Protein AF-0000000068949710 (afdb_homodimer)

Structure (mmCIF, N/CA/C/O backbone):
data_AF-0000000068949710-model_v1
#
loop_
_entity.id
_entity.type
_entity.pdbx_description
1 polymer 'Antibiotic biosynthesis monooxygenase'
#
loop_
_atom_site.group_PDB
_atom_site.id
_atom_site.type_symbol
_atom_site.label_atom_id
_atom_site.label_alt_id
_atom_site.label_comp_id
_atom_site.label_asym_id
_atom_site.label_entity_id
_atom_site.label_seq_id
_atom_site.pdbx_PDB_ins_code
_atom_site.Cartn_x
_atom_site.Cartn_y
_atom_site.Cartn_z
_atom_site.occupancy
_atom_site.B_iso_or_equiv
_atom_site.auth_seq_id
_atom_site.auth_comp_id
_atom_site.auth_asym_id
_atom_site.auth_atom_id
_atom_site.pdbx_PDB_model_num
ATOM 1 N N . MET A 1 1 ? -6.703 -3.402 21.797 1 40.03 1 MET A N 1
ATOM 2 C CA . MET A 1 1 ? -6.418 -2.5 20.688 1 40.03 1 MET A CA 1
ATOM 3 C C . MET A 1 1 ? -6.266 -3.271 19.391 1 40.03 1 MET A C 1
ATOM 5 O O . MET A 1 1 ? -5.223 -3.883 19.141 1 40.03 1 MET A O 1
ATOM 9 N N . SER A 1 2 ? -7.242 -4.094 18.844 1 57.03 2 SER A N 1
ATOM 10 C CA . SER A 1 2 ? -7.473 -5.094 17.797 1 57.03 2 SER A CA 1
ATOM 11 C C . SER A 1 2 ? -6.988 -4.594 16.438 1 57.03 2 SER A C 1
ATOM 13 O O . SER A 1 2 ? -7.785 -4.141 15.617 1 57.03 2 SER A O 1
ATOM 15 N N . GLY A 1 3 ? -5.672 -3.998 16.406 1 77.56 3 GLY A N 1
ATOM 16 C CA . GLY A 1 3 ? -5.223 -3.277 15.227 1 77.56 3 GLY A CA 1
ATOM 17 C C . GLY A 1 3 ? -4.953 -4.184 14.039 1 77.56 3 GLY A C 1
ATOM 18 O O . GLY A 1 3 ? -4.879 -5.406 14.188 1 77.56 3 GLY A O 1
ATOM 19 N N . THR A 1 4 ? -5.242 -3.748 12.914 1 89.5 4 THR A N 1
ATOM 20 C CA . THR A 1 4 ? -4.984 -4.484 11.688 1 89.5 4 THR A CA 1
ATOM 21 C C . THR A 1 4 ? -3.486 -4.621 11.438 1 89.5 4 THR A C 1
ATOM 23 O O . THR A 1 4 ? -2.688 -3.883 12.023 1 89.5 4 THR A O 1
ATOM 26 N N . TYR A 1 5 ? -3.137 -5.688 10.883 1 91.75 5 TYR A N 1
ATOM 27 C CA . TYR A 1 5 ? -1.777 -5.938 10.414 1 91.75 5 TYR A CA 1
ATOM 28 C C . TYR A 1 5 ? -1.708 -5.902 8.891 1 91.75 5 TYR A C 1
ATOM 30 O O . TYR A 1 5 ? -2.459 -6.609 8.211 1 91.75 5 TYR A O 1
ATOM 38 N N . THR A 1 6 ? -0.833 -5.039 8.453 1 95.06 6 THR A N 1
ATOM 39 C CA . THR A 1 6 ? -0.793 -4.785 7.02 1 95.06 6 THR A CA 1
ATOM 40 C C . THR A 1 6 ? 0.564 -5.172 6.441 1 95.06 6 THR A C 1
ATOM 42 O O . THR A 1 6 ? 1.598 -4.977 7.086 1 95.06 6 THR A O 1
ATOM 45 N N . LEU A 1 7 ? 0.517 -5.77 5.324 1 95.56 7 LEU A N 1
ATOM 46 C CA . LEU A 1 7 ? 1.718 -6.027 4.539 1 95.56 7 LEU A CA 1
ATOM 47 C C . LEU A 1 7 ? 1.653 -5.312 3.195 1 95.56 7 LEU A C 1
ATOM 49 O O . LEU A 1 7 ? 0.612 -5.312 2.533 1 95.56 7 LEU A O 1
ATOM 53 N N . VAL A 1 8 ? 2.73 -4.648 2.889 1 96.06 8 VAL A N 1
ATOM 54 C CA . VAL A 1 8 ? 2.867 -4.062 1.56 1 96.06 8 VAL A CA 1
ATOM 55 C C . VAL A 1 8 ? 4.129 -4.605 0.885 1 96.06 8 VAL A C 1
ATOM 57 O O . VAL A 1 8 ? 5.18 -4.707 1.517 1 96.06 8 VAL A O 1
ATOM 60 N N . GLY A 1 9 ? 3.955 -5.051 -0.312 1 95.5 9 GLY A N 1
ATOM 61 C CA . GLY A 1 9 ? 5.074 -5.555 -1.09 1 95.5 9 GLY A CA 1
ATOM 62 C C . GLY A 1 9 ? 5.18 -4.922 -2.463 1 95.5 9 GLY A C 1
ATOM 63 O O . GLY A 1 9 ? 4.168 -4.551 -3.062 1 95.5 9 GLY A O 1
ATOM 64 N N . ILE A 1 10 ? 6.379 -4.797 -2.926 1 95.25 10 ILE A N 1
ATOM 65 C CA . ILE A 1 10 ? 6.66 -4.293 -4.266 1 95.25 10 ILE A CA 1
ATOM 66 C C . ILE A 1 10 ? 7.52 -5.301 -5.023 1 95.25 10 ILE A C 1
ATOM 68 O O . ILE A 1 10 ? 8.531 -5.777 -4.508 1 95.25 10 ILE A O 1
ATOM 72 N N . ALA A 1 11 ? 7.02 -5.641 -6.199 1 96.25 11 ALA A N 1
ATOM 73 C CA . ALA A 1 11 ? 7.734 -6.578 -7.062 1 96.25 11 ALA A CA 1
ATOM 74 C C . ALA A 1 11 ? 7.93 -6 -8.461 1 96.25 11 ALA A C 1
ATOM 76 O O . ALA A 1 11 ? 7.055 -5.297 -8.977 1 96.25 11 ALA A O 1
ATOM 77 N N . ARG A 1 12 ? 9.094 -6.293 -8.992 1 96.62 12 ARG A N 1
ATOM 78 C CA . ARG A 1 12 ? 9.359 -5.98 -10.391 1 96.62 12 ARG A CA 1
ATOM 79 C C . ARG A 1 12 ? 9.438 -7.25 -11.234 1 96.62 12 ARG A C 1
ATOM 81 O O . ARG A 1 12 ? 10.203 -8.164 -10.922 1 96.62 12 ARG A O 1
ATOM 88 N N . ALA A 1 13 ? 8.625 -7.281 -12.227 1 97.31 13 ALA A N 1
ATOM 89 C CA . ALA A 1 13 ? 8.617 -8.445 -13.109 1 97.31 13 ALA A CA 1
ATOM 90 C C . ALA A 1 13 ? 9.898 -8.516 -13.93 1 97.31 13 ALA A C 1
ATOM 92 O O . ALA A 1 13 ? 10.422 -7.484 -14.375 1 97.31 13 ALA A O 1
ATOM 93 N N . LYS A 1 14 ? 10.43 -9.703 -14.141 1 96.5 14 LYS A N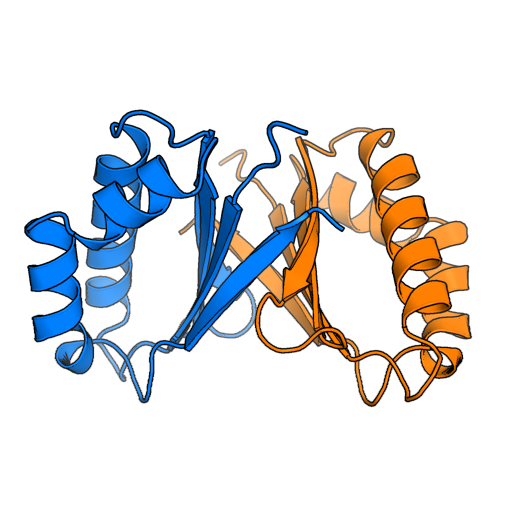 1
ATOM 94 C CA . LYS A 1 14 ? 11.461 -9.914 -15.148 1 96.5 14 LYS A CA 1
ATOM 95 C C . LYS A 1 14 ? 10.961 -9.539 -16.547 1 96.5 14 LYS A C 1
ATOM 97 O O . LYS A 1 14 ? 9.758 -9.609 -16.812 1 96.5 14 LYS A O 1
ATOM 102 N N . THR A 1 15 ? 12.023 -9.32 -17.359 1 91.94 15 THR A N 1
ATOM 103 C CA . THR A 1 15 ? 11.672 -8.969 -18.719 1 91.94 15 THR A CA 1
ATOM 104 C C . THR A 1 15 ? 10.875 -10.086 -19.391 1 91.94 15 THR A C 1
ATOM 106 O O . THR A 1 15 ? 11.227 -11.266 -19.266 1 91.94 15 THR A O 1
ATOM 109 N N . HIS A 1 16 ? 9.742 -9.852 -19.891 1 91.69 16 HIS A N 1
ATOM 110 C CA . HIS A 1 16 ? 8.859 -10.734 -20.656 1 91.69 16 HIS A CA 1
ATOM 111 C C . HIS A 1 16 ? 8.102 -11.68 -19.719 1 91.69 16 HIS A C 1
ATOM 113 O O . HIS A 1 16 ? 7.578 -12.703 -20.156 1 91.69 16 HIS A O 1
ATOM 119 N N . ARG A 1 17 ? 8.195 -11.438 -18.438 1 95.31 17 ARG A N 1
ATOM 120 C CA . ARG A 1 17 ? 7.477 -12.297 -17.5 1 95.31 17 ARG A CA 1
ATOM 121 C C . ARG A 1 17 ? 6.379 -11.523 -16.781 1 95.31 17 ARG A C 1
ATOM 123 O O . ARG A 1 17 ? 5.945 -11.922 -15.695 1 95.31 17 ARG A O 1
ATOM 130 N N . ARG A 1 18 ? 6.043 -10.453 -17.297 1 95.12 18 ARG A N 1
ATOM 131 C CA . ARG A 1 18 ? 5.035 -9.609 -16.656 1 95.12 18 ARG A CA 1
ATOM 132 C C . ARG A 1 18 ? 3.709 -10.352 -16.516 1 95.12 18 ARG A C 1
ATOM 134 O O . ARG A 1 18 ? 3.104 -10.352 -15.445 1 95.12 18 ARG A O 1
ATOM 141 N N . GLU A 1 19 ? 3.246 -10.969 -17.578 1 95.88 19 GLU A N 1
ATOM 142 C CA . GLU A 1 19 ? 1.963 -11.664 -17.562 1 95.88 19 GLU A CA 1
ATOM 143 C C . GLU A 1 19 ? 1.97 -12.812 -16.562 1 95.88 19 GLU A C 1
ATOM 145 O O . GLU A 1 19 ? 0.964 -13.07 -15.891 1 95.88 19 GLU A O 1
ATOM 150 N N . ALA A 1 20 ? 3.061 -13.469 -16.531 1 95.94 20 ALA A N 1
ATOM 151 C CA . ALA A 1 20 ? 3.191 -14.562 -15.57 1 95.94 20 ALA A CA 1
ATOM 152 C C . ALA A 1 20 ? 3.084 -14.039 -14.141 1 95.94 20 ALA A C 1
ATOM 154 O O . ALA A 1 20 ? 2.396 -14.641 -13.305 1 95.94 20 ALA A O 1
ATOM 155 N N . LEU A 1 21 ? 3.768 -12.938 -13.859 1 96.06 21 LEU A N 1
ATOM 156 C CA . LEU A 1 21 ? 3.711 -12.367 -12.516 1 96.06 21 LEU A CA 1
ATOM 157 C C . LEU A 1 21 ? 2.297 -11.898 -12.188 1 96.06 21 LEU A C 1
ATOM 159 O O . LEU A 1 21 ? 1.794 -12.164 -11.094 1 96.06 21 LEU A O 1
ATOM 163 N N . VAL A 1 22 ? 1.647 -11.297 -13.102 1 95.12 22 VAL A N 1
ATOM 164 C CA . VAL A 1 22 ? 0.277 -10.844 -12.898 1 95.12 22 VAL A CA 1
ATOM 165 C C . VAL A 1 22 ? -0.614 -12.023 -12.531 1 95.12 22 VAL A C 1
ATOM 167 O O . VAL A 1 22 ? -1.406 -11.945 -11.586 1 95.12 22 VAL A O 1
ATOM 170 N N . SER A 1 23 ? -0.481 -13.016 -13.297 1 96.12 23 SER A N 1
ATOM 171 C CA . SER A 1 23 ? -1.285 -14.211 -13.055 1 96.12 23 SER A CA 1
ATOM 172 C C . SER A 1 23 ? -1.048 -14.766 -11.656 1 96.12 23 SER A C 1
ATOM 174 O O . SER A 1 23 ? -1.997 -15.117 -10.953 1 96.12 23 SER A O 1
ATOM 176 N N . GLN A 1 24 ? 0.223 -14.82 -11.242 1 96.31 24 GLN A N 1
ATOM 177 C CA . GLN A 1 24 ? 0.561 -15.312 -9.914 1 96.31 24 GLN A CA 1
ATOM 178 C C . GLN A 1 24 ? -0.043 -14.422 -8.828 1 96.31 24 GLN A C 1
ATOM 180 O O . GLN A 1 24 ? -0.688 -14.914 -7.902 1 96.31 24 GLN A O 1
ATOM 185 N N . LEU A 1 25 ? 0.108 -13.156 -8.977 1 96.25 25 LEU A N 1
ATOM 186 C CA . LEU A 1 25 ? -0.339 -12.219 -7.953 1 96.25 25 LEU A CA 1
ATOM 187 C C . LEU A 1 25 ? -1.861 -12.195 -7.863 1 96.25 25 LEU A C 1
ATOM 189 O O . LEU A 1 25 ? -2.424 -12.094 -6.773 1 96.25 25 LEU A O 1
ATOM 193 N N . THR A 1 26 ? -2.492 -12.297 -8.992 1 95.75 26 THR A N 1
ATOM 194 C CA . THR A 1 26 ? -3.951 -12.312 -9 1 95.75 26 THR A CA 1
ATOM 195 C C . THR A 1 26 ? -4.48 -13.586 -8.344 1 95.75 26 THR A C 1
ATOM 197 O O . THR A 1 26 ? -5.508 -13.562 -7.664 1 95.75 26 THR A O 1
ATOM 200 N N . THR A 1 27 ? -3.807 -14.656 -8.594 1 96.44 27 THR A N 1
ATOM 201 C CA . THR A 1 27 ? -4.168 -15.906 -7.941 1 96.44 27 THR A CA 1
ATOM 202 C C . THR A 1 27 ? -3.986 -15.797 -6.43 1 96.44 27 THR A C 1
ATOM 204 O O . THR A 1 27 ? -4.852 -16.234 -5.664 1 96.44 27 THR A O 1
ATOM 207 N N . LEU A 1 28 ? -2.881 -15.242 -5.98 1 96.25 28 LEU A N 1
ATOM 208 C CA . LEU A 1 28 ? -2.645 -15.031 -4.559 1 96.25 28 LEU A CA 1
ATOM 209 C C . LEU A 1 28 ? -3.76 -14.195 -3.939 1 96.25 28 LEU A C 1
ATOM 211 O O . LEU A 1 28 ? -4.266 -14.523 -2.865 1 96.25 28 LEU A O 1
ATOM 215 N N . ARG A 1 29 ? -4.117 -13.141 -4.641 1 96.69 29 ARG A N 1
ATOM 216 C CA . ARG A 1 29 ? -5.18 -12.273 -4.145 1 96.69 29 ARG A CA 1
ATOM 217 C C . ARG A 1 29 ? -6.488 -13.047 -3.99 1 96.69 29 ARG A C 1
ATOM 219 O O . ARG A 1 29 ? -7.148 -12.953 -2.953 1 96.69 29 ARG A O 1
ATOM 226 N N . SER A 1 30 ? -6.836 -13.797 -5.035 1 97.06 30 SER A N 1
ATOM 227 C CA . SER A 1 30 ? -8.078 -14.555 -5.012 1 97.06 30 SER A CA 1
ATOM 228 C C . SER A 1 30 ? -8.102 -15.547 -3.855 1 97.06 30 SER A C 1
ATOM 230 O O . SER A 1 30 ? -9.102 -15.664 -3.146 1 97.06 30 SER A O 1
ATOM 232 N N . ARG A 1 31 ? -7.055 -16.219 -3.643 1 97.38 31 ARG A N 1
ATOM 233 C CA . ARG A 1 31 ? -6.965 -17.203 -2.562 1 97.38 31 ARG A CA 1
ATOM 234 C C . ARG A 1 31 ? -6.906 -16.516 -1.203 1 97.38 31 ARG A C 1
ATOM 236 O O . ARG A 1 31 ? -7.594 -16.922 -0.265 1 97.38 31 ARG A O 1
ATOM 243 N N . GLY A 1 32 ? -6.047 -15.484 -1.053 1 97.31 32 GLY A N 1
ATOM 244 C CA . GLY A 1 32 ? -5.906 -14.75 0.193 1 97.31 32 GLY A CA 1
ATOM 245 C C . GLY A 1 32 ? -7.219 -14.188 0.708 1 97.31 32 GLY A C 1
ATOM 246 O O . GLY A 1 32 ? -7.504 -14.266 1.904 1 97.31 32 GLY A O 1
ATOM 247 N N . LEU A 1 33 ? -8.023 -13.68 -0.192 1 97.06 33 LEU A N 1
ATOM 248 C CA . LEU A 1 33 ? -9.297 -13.062 0.172 1 97.06 33 LEU A CA 1
ATOM 249 C C . LEU A 1 33 ? -10.234 -14.078 0.804 1 97.06 33 LEU A C 1
ATOM 251 O O . LEU A 1 33 ? -11.18 -13.711 1.511 1 97.06 33 LEU A O 1
ATOM 255 N N . THR A 1 34 ? -10.008 -15.352 0.513 1 97.19 34 THR A N 1
ATOM 256 C CA . THR A 1 34 ? -10.891 -16.391 1.046 1 97.19 34 THR A CA 1
ATOM 257 C C . THR A 1 34 ? -10.43 -16.828 2.434 1 97.19 34 THR A C 1
ATOM 259 O O . THR A 1 34 ? -11.148 -17.531 3.133 1 97.19 34 THR A O 1
ATOM 262 N N . GLU A 1 35 ? -9.297 -16.391 2.887 1 97.69 35 GLU A N 1
ATOM 263 C CA . GLU A 1 35 ? -8.727 -16.844 4.152 1 97.69 35 GLU A CA 1
ATOM 264 C C . GLU A 1 35 ? -9.367 -16.109 5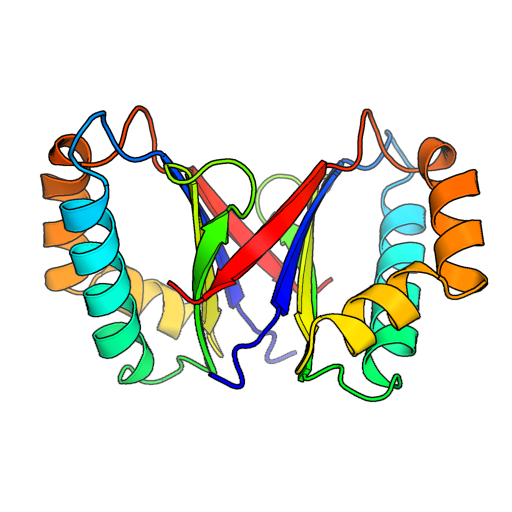.332 1 97.69 35 GLU A C 1
ATOM 266 O O . GLU A 1 35 ? -9.633 -14.914 5.262 1 97.69 35 GLU A O 1
ATOM 271 N N . PRO A 1 36 ? -9.555 -16.859 6.379 1 97.12 36 PRO A N 1
ATOM 272 C CA . PRO A 1 36 ? -10.062 -16.188 7.582 1 97.12 36 PRO A CA 1
ATOM 273 C C . PRO A 1 36 ? -9.164 -15.047 8.047 1 97.12 36 PRO A C 1
ATOM 275 O O . PRO A 1 36 ? -7.938 -15.188 8.078 1 97.12 36 PRO A O 1
ATOM 278 N N . GLY A 1 37 ? -9.773 -13.891 8.312 1 96.88 37 GLY A N 1
ATOM 279 C CA . GLY A 1 37 ? -9.062 -12.758 8.883 1 96.88 37 GLY A CA 1
ATOM 280 C C . GLY A 1 37 ? -8.555 -11.789 7.84 1 96.88 37 GLY A C 1
ATOM 281 O O . GLY A 1 37 ? -8.055 -10.711 8.18 1 96.88 37 GLY A O 1
ATOM 282 N N . CYS A 1 38 ? -8.625 -12.156 6.535 1 97.31 38 CYS A N 1
ATOM 283 C CA . CYS A 1 38 ? -8.234 -11.219 5.488 1 97.31 38 CYS A CA 1
ATOM 284 C C . CYS A 1 38 ? -9.281 -10.125 5.316 1 97.31 38 CYS A C 1
ATOM 286 O O . CYS A 1 38 ? -10.438 -10.406 4.984 1 97.31 38 CYS A O 1
ATOM 288 N N . LEU A 1 39 ? -8.906 -8.922 5.5 1 95.38 39 LEU A N 1
ATOM 289 C CA . LEU A 1 39 ? -9.828 -7.797 5.398 1 95.38 39 LEU A CA 1
ATOM 290 C C . LEU A 1 39 ? -9.727 -7.137 4.027 1 95.38 39 LEU A C 1
ATOM 292 O O . LEU A 1 39 ? -10.688 -6.543 3.543 1 95.38 39 LEU A O 1
ATOM 296 N N . ASP A 1 40 ? -8.562 -7.27 3.516 1 95.06 40 ASP A N 1
ATOM 297 C CA . ASP A 1 40 ? -8.312 -6.68 2.205 1 95.06 40 ASP A CA 1
ATOM 298 C C . ASP A 1 40 ? -7.109 -7.332 1.526 1 95.06 40 ASP A C 1
ATOM 300 O O . ASP A 1 40 ? -6.219 -7.852 2.201 1 95.06 40 ASP A O 1
ATOM 304 N N . TYR A 1 41 ? -7.152 -7.367 0.269 1 96.44 41 TYR A N 1
ATOM 305 C CA . TYR A 1 41 ? -6.074 -7.883 -0.567 1 96.44 41 TYR A CA 1
ATOM 306 C C . TYR A 1 41 ? -6.098 -7.234 -1.947 1 96.44 41 TYR A C 1
ATOM 308 O O . TYR A 1 41 ? -6.969 -7.539 -2.768 1 96.44 41 TYR A O 1
ATOM 316 N N . HIS A 1 42 ? -5.094 -6.434 -2.203 1 95.12 42 HIS A N 1
ATOM 317 C CA . HIS A 1 42 ? -5.051 -5.684 -3.451 1 95.12 42 HIS A CA 1
ATOM 318 C C . HIS A 1 42 ? -3.752 -5.945 -4.207 1 95.12 42 HIS A C 1
ATOM 320 O O . HIS A 1 42 ? -2.686 -6.047 -3.598 1 95.12 42 HIS A O 1
ATOM 326 N N . VAL A 1 43 ? -3.889 -6.09 -5.461 1 95.81 43 VAL A N 1
ATOM 327 C CA . VAL A 1 43 ? -2.752 -6.117 -6.375 1 95.81 43 VAL A CA 1
ATOM 328 C C . VAL A 1 43 ? -2.887 -4.996 -7.406 1 95.81 43 VAL A C 1
ATOM 330 O O . VAL A 1 43 ? -3.9 -4.906 -8.102 1 95.81 43 VAL A O 1
ATOM 333 N N . GLY A 1 44 ? -1.88 -4.188 -7.434 1 95.38 44 GLY A N 1
ATOM 334 C CA . GLY A 1 44 ? -1.886 -3.066 -8.359 1 95.38 44 GLY A CA 1
ATOM 335 C C . GLY A 1 44 ? -0.643 -3.002 -9.227 1 95.38 44 GLY A C 1
ATOM 336 O O . GLY A 1 44 ? 0.452 -3.348 -8.781 1 95.38 44 GLY A O 1
ATOM 337 N N . GLN A 1 45 ? -0.893 -2.586 -10.453 1 94.88 45 GLN A N 1
ATOM 338 C CA . GLN A 1 45 ? 0.212 -2.324 -11.367 1 94.88 45 GLN A CA 1
ATOM 339 C C . GLN A 1 45 ? 0.553 -0.837 -11.406 1 94.88 45 GLN A C 1
ATOM 341 O O . GLN A 1 45 ? -0.339 0.008 -11.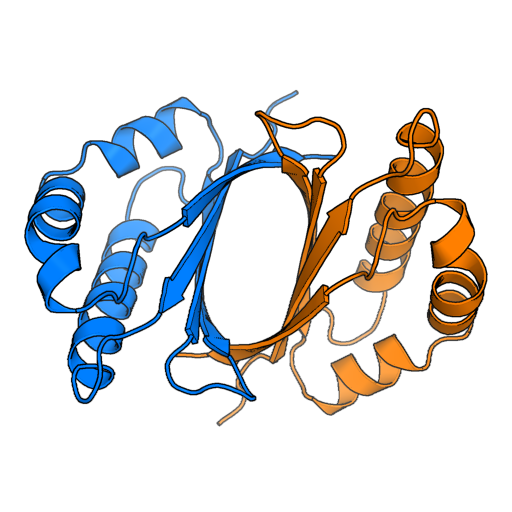508 1 94.88 45 GLN A O 1
ATOM 346 N N . ASP A 1 46 ? 1.862 -0.549 -11.305 1 94.88 46 ASP A N 1
ATOM 347 C CA . ASP A 1 46 ? 2.322 0.832 -11.414 1 94.88 46 ASP A CA 1
ATOM 348 C C . ASP A 1 46 ? 1.91 1.447 -12.75 1 94.88 46 ASP A C 1
ATOM 350 O O . ASP A 1 46 ? 2.1 0.837 -13.805 1 94.88 46 ASP A O 1
ATOM 354 N N . ALA A 1 47 ? 1.354 2.619 -12.688 1 91.88 47 ALA A N 1
ATOM 355 C CA . ALA A 1 47 ? 0.806 3.256 -13.883 1 91.88 47 ALA A CA 1
ATOM 356 C C . ALA A 1 47 ? 1.919 3.717 -14.82 1 91.88 47 ALA A C 1
ATOM 358 O O . ALA A 1 47 ? 1.707 3.854 -16.031 1 91.88 47 ALA A O 1
ATOM 359 N N . GLU A 1 48 ? 3.107 3.922 -14.297 1 92.88 48 GLU A N 1
ATOM 360 C CA . GLU A 1 48 ? 4.191 4.488 -15.094 1 92.88 48 GLU A CA 1
ATOM 361 C C . GLU A 1 48 ? 5.211 3.418 -15.477 1 92.88 48 GLU A C 1
ATOM 363 O O . GLU A 1 48 ? 6.047 3.637 -16.359 1 92.88 48 GLU A O 1
ATOM 368 N N . ASP A 1 49 ? 5.211 2.312 -14.727 1 94.44 49 ASP A N 1
ATOM 369 C CA . ASP A 1 49 ? 6.117 1.199 -14.992 1 94.44 49 ASP A CA 1
ATOM 370 C C . ASP A 1 49 ? 5.371 -0.133 -14.977 1 94.44 49 ASP A C 1
ATOM 372 O O . ASP A 1 49 ? 5.129 -0.702 -13.914 1 94.44 49 ASP A O 1
ATOM 376 N N . ALA A 1 50 ? 5.105 -0.651 -16.094 1 94.06 50 ALA A N 1
ATOM 377 C CA . ALA A 1 50 ? 4.234 -1.812 -16.266 1 94.06 50 ALA A CA 1
ATOM 378 C C . ALA A 1 50 ? 4.852 -3.057 -15.641 1 94.06 50 ALA A C 1
ATOM 380 O O . ALA A 1 50 ? 4.176 -4.078 -15.477 1 94.06 50 ALA A O 1
ATOM 381 N N . ARG A 1 51 ? 6.102 -2.969 -15.258 1 95.94 51 ARG A N 1
ATOM 382 C CA . ARG A 1 51 ? 6.754 -4.141 -14.68 1 95.94 51 ARG A CA 1
ATOM 383 C C . ARG A 1 51 ? 6.711 -4.094 -13.156 1 95.94 51 ARG A C 1
ATOM 385 O O . ARG A 1 51 ? 7.141 -5.035 -12.492 1 95.94 51 ARG A O 1
ATOM 392 N N . VAL A 1 52 ? 6.203 -3.02 -12.594 1 96 52 VAL A N 1
ATOM 393 C CA . VAL A 1 52 ? 6.199 -2.867 -11.141 1 96 52 VAL A CA 1
ATOM 394 C C . VAL A 1 52 ? 4.789 -3.105 -10.602 1 96 52 VAL A C 1
ATOM 396 O O . VAL A 1 52 ? 3.822 -2.527 -11.102 1 96 52 VAL A O 1
ATOM 399 N N . PHE A 1 53 ? 4.723 -3.967 -9.602 1 96.75 53 PHE A N 1
ATOM 400 C CA . PHE A 1 53 ? 3.469 -4.316 -8.945 1 96.75 53 PHE A CA 1
ATOM 401 C C . PHE A 1 53 ? 3.566 -4.094 -7.438 1 96.75 53 PHE A C 1
ATOM 403 O O . PHE A 1 53 ? 4.629 -4.293 -6.844 1 96.75 53 PHE A O 1
ATOM 410 N N . VAL A 1 54 ? 2.467 -3.707 -6.895 1 96.44 54 VAL A N 1
ATOM 411 C CA . VAL A 1 54 ? 2.354 -3.535 -5.449 1 96.44 54 VAL A CA 1
ATOM 412 C C . VAL A 1 54 ? 1.247 -4.438 -4.906 1 96.44 54 VAL A C 1
ATOM 414 O O . VAL A 1 54 ? 0.149 -4.488 -5.465 1 96.44 54 VAL A O 1
ATOM 417 N N . ILE A 1 55 ? 1.567 -5.129 -3.887 1 96.75 55 ILE A N 1
ATOM 418 C CA . ILE A 1 55 ? 0.586 -5.91 -3.141 1 96.75 55 ILE A CA 1
ATOM 419 C C . ILE A 1 55 ? 0.326 -5.254 -1.786 1 96.75 55 ILE A C 1
ATOM 421 O O . ILE A 1 55 ? 1.262 -4.836 -1.103 1 96.75 55 ILE A O 1
ATOM 425 N N . TYR A 1 56 ? -0.874 -5.141 -1.485 1 96.44 56 TYR A 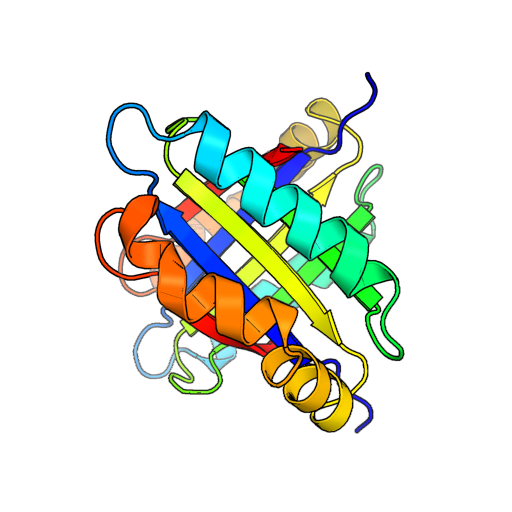N 1
ATOM 426 C CA . TYR A 1 56 ? -1.328 -4.582 -0.216 1 96.44 56 TYR A CA 1
ATOM 427 C C . TYR A 1 56 ? -2.377 -5.48 0.429 1 96.44 56 TYR A C 1
ATOM 429 O O . TYR A 1 56 ? -3.42 -5.758 -0.169 1 96.44 56 TYR A O 1
ATOM 437 N N . MET A 1 57 ? -2.121 -5.879 1.662 1 97 57 MET A N 1
ATOM 438 C CA . MET A 1 57 ? -3.051 -6.793 2.32 1 97 57 MET A CA 1
ATOM 439 C C . MET A 1 57 ? -3.229 -6.422 3.789 1 97 57 MET A C 1
ATOM 441 O O . MET A 1 57 ? -2.262 -6.062 4.465 1 97 57 MET A O 1
ATOM 445 N N . VAL A 1 58 ? -4.41 -6.555 4.219 1 95.88 58 VAL A N 1
ATOM 446 C CA . VAL A 1 58 ? -4.781 -6.199 5.582 1 95.88 58 VAL A CA 1
ATOM 447 C C . VAL A 1 58 ? -5.422 -7.402 6.273 1 95.88 58 VAL A C 1
ATOM 449 O O . VAL A 1 58 ? -6.344 -8.016 5.73 1 95.88 58 VAL A O 1
ATOM 452 N N . TRP A 1 59 ? -4.922 -7.652 7.43 1 95.5 59 TRP A N 1
ATOM 453 C CA . TRP A 1 59 ? -5.379 -8.781 8.234 1 95.5 59 TRP A CA 1
ATOM 454 C C . TRP A 1 59 ? -5.902 -8.305 9.586 1 95.5 59 TRP A C 1
ATOM 456 O O . TRP A 1 59 ? -5.406 -7.316 10.141 1 95.5 59 TRP A O 1
ATOM 466 N N . ASP A 1 60 ? -6.809 -9 10.141 1 94.25 60 ASP A N 1
ATOM 467 C CA . ASP A 1 60 ? -7.465 -8.539 11.359 1 94.25 60 ASP A CA 1
ATOM 468 C C . ASP A 1 60 ? -6.66 -8.938 12.594 1 94.25 60 ASP A C 1
ATOM 470 O O . ASP A 1 60 ? -7.035 -8.594 13.719 1 94.25 60 ASP A O 1
ATOM 474 N N . SER A 1 61 ? -5.574 -9.719 12.344 1 91.5 61 SER A N 1
ATOM 475 C CA . SER A 1 61 ? -4.703 -10.109 13.453 1 91.5 61 SER A CA 1
ATOM 476 C C . SER A 1 61 ? -3.334 -10.547 12.953 1 91.5 61 SER A C 1
ATOM 478 O O . SER A 1 61 ? -3.178 -10.891 11.773 1 91.5 61 SER A O 1
ATOM 480 N N . LYS A 1 62 ? -2.389 -10.492 13.852 1 88.62 62 LYS A N 1
ATOM 481 C CA . LYS A 1 62 ? -1.057 -10.984 13.516 1 88.62 62 LYS A CA 1
ATOM 482 C C . LYS A 1 62 ? -1.089 -12.484 13.211 1 88.62 62 LYS A C 1
ATOM 484 O O . LYS A 1 62 ? -0.402 -12.945 12.297 1 88.62 62 LYS A O 1
ATOM 489 N N . ARG A 1 63 ? -1.925 -13.188 13.977 1 93.19 63 ARG A N 1
ATOM 490 C CA . ARG A 1 63 ? -2.049 -14.633 13.781 1 93.19 63 ARG A CA 1
ATOM 491 C C . ARG A 1 63 ? -2.588 -14.953 12.391 1 93.19 63 ARG A C 1
ATOM 493 O O . ARG A 1 63 ? -2.127 -15.898 11.742 1 93.19 63 ARG A O 1
ATOM 500 N N . ALA A 1 64 ? -3.531 -14.188 11.922 1 94.88 64 ALA A N 1
ATOM 501 C CA . ALA A 1 64 ? -4.102 -14.406 10.594 1 94.88 64 ALA A CA 1
ATOM 502 C C . ALA A 1 64 ? -3.053 -14.18 9.508 1 94.88 64 ALA A C 1
ATOM 504 O O . ALA A 1 64 ? -2.969 -14.953 8.555 1 94.88 64 ALA A O 1
ATOM 505 N N . LEU A 1 65 ? -2.283 -13.141 9.672 1 92.75 65 LEU A N 1
ATOM 506 C CA . LEU A 1 65 ? -1.22 -12.859 8.711 1 92.75 65 LEU A CA 1
ATOM 507 C C . LEU A 1 65 ? -0.189 -13.984 8.695 1 92.75 65 LEU A C 1
ATOM 509 O O . LEU A 1 65 ? 0.198 -14.469 7.633 1 92.75 65 LEU A O 1
ATOM 513 N N . GLU A 1 66 ? 0.22 -14.406 9.844 1 92.12 66 GLU A N 1
ATOM 514 C CA . GLU A 1 66 ? 1.19 -15.492 9.938 1 92.12 66 GLU A CA 1
ATOM 515 C C . GLU A 1 66 ? 0.646 -16.766 9.312 1 92.12 66 GLU A C 1
ATOM 517 O O . GLU A 1 66 ? 1.378 -17.5 8.633 1 92.12 66 GLU A O 1
ATOM 522 N N . SER A 1 67 ? -0.613 -17.094 9.594 1 95.38 67 SER A N 1
ATOM 523 C CA . SER A 1 67 ? -1.256 -18.25 8.969 1 95.38 67 SER A CA 1
ATOM 524 C C . SER A 1 67 ? -1.204 -18.141 7.445 1 95.38 67 SER A C 1
ATOM 526 O O . SER A 1 67 ? -0.918 -19.141 6.766 1 95.38 67 SER A O 1
ATOM 528 N N . HIS A 1 68 ? -1.492 -16.969 6.953 1 95.69 68 HIS A N 1
ATOM 529 C CA . HIS A 1 68 ? -1.433 -16.734 5.516 1 95.69 68 HIS A CA 1
ATOM 530 C C . HIS A 1 68 ? -0.039 -17.031 4.969 1 95.69 68 HIS A C 1
ATOM 532 O O . HIS A 1 68 ? 0.105 -17.734 3.971 1 95.69 68 HIS A O 1
ATOM 538 N N . LEU A 1 69 ? 0.951 -16.516 5.609 1 92.88 69 LEU A N 1
ATOM 539 C CA . LEU A 1 69 ? 2.322 -16.625 5.129 1 92.88 69 LEU A CA 1
ATOM 540 C C . LEU A 1 69 ? 2.785 -18.078 5.137 1 92.88 69 LEU A C 1
ATOM 542 O O . LEU A 1 69 ? 3.719 -18.453 4.418 1 92.88 69 LEU A O 1
ATOM 546 N N . ASN A 1 70 ? 2.113 -18.906 5.895 1 94.75 70 ASN A N 1
ATOM 547 C CA . ASN A 1 70 ? 2.529 -20.297 6.039 1 94.75 70 ASN A CA 1
ATOM 548 C C . ASN A 1 70 ? 1.683 -21.234 5.176 1 94.75 70 ASN A C 1
ATOM 550 O O . ASN A 1 70 ? 1.856 -22.453 5.211 1 94.75 70 ASN A O 1
ATOM 554 N N . ARG A 1 71 ? 0.813 -20.703 4.426 1 96 71 ARG A N 1
ATOM 555 C CA . ARG A 1 71 ? 0.034 -21.531 3.518 1 96 71 ARG A CA 1
ATOM 556 C C . ARG A 1 71 ? 0.931 -22.203 2.475 1 96 71 ARG A C 1
ATOM 558 O O . ARG A 1 71 ? 1.88 -21.578 1.987 1 96 71 ARG A O 1
ATOM 565 N N . PRO A 1 72 ? 0.541 -23.422 2.027 1 96.44 72 PRO A N 1
ATOM 566 C CA . PRO A 1 72 ? 1.355 -24.125 1.035 1 96.44 72 PRO A CA 1
ATOM 567 C C . PRO A 1 72 ? 1.519 -23.344 -0.263 1 96.44 72 PRO A C 1
ATOM 569 O O . PRO A 1 72 ? 2.605 -23.328 -0.847 1 96.44 72 PRO A O 1
ATOM 572 N N . TYR A 1 73 ? 0.472 -22.719 -0.649 1 96 73 TYR A N 1
ATOM 573 C CA . TYR A 1 73 ? 0.569 -22 -1.92 1 96 73 TYR A CA 1
ATOM 574 C C . TYR A 1 73 ? 1.462 -20.781 -1.792 1 96 73 TYR A C 1
ATOM 576 O O . TYR A 1 73 ? 2.072 -20.344 -2.771 1 96 73 TYR A O 1
ATOM 584 N N . MET A 1 74 ? 1.516 -20.188 -0.584 1 95.69 74 MET A N 1
ATOM 585 C CA . MET A 1 74 ? 2.453 -19.094 -0.348 1 95.69 74 MET A CA 1
ATOM 586 C C . MET A 1 74 ? 3.895 -19.578 -0.418 1 95.69 74 MET A C 1
ATOM 588 O O . MET A 1 74 ? 4.746 -18.938 -1.032 1 95.69 74 MET A O 1
ATOM 592 N N . ARG A 1 75 ? 4.117 -20.703 0.152 1 94.62 75 ARG A N 1
ATOM 593 C CA . ARG A 1 75 ? 5.441 -21.312 0.086 1 94.62 75 ARG A CA 1
ATOM 594 C C . ARG A 1 75 ? 5.836 -21.609 -1.356 1 94.62 75 ARG A C 1
ATOM 596 O O . ARG A 1 75 ? 6.977 -21.359 -1.759 1 94.62 75 ARG A O 1
ATOM 603 N N . ASP A 1 76 ? 4.945 -22.156 -2.084 1 95.31 76 ASP A N 1
ATOM 604 C CA . ASP A 1 76 ? 5.191 -22.438 -3.494 1 95.31 76 ASP A CA 1
ATOM 605 C C . ASP A 1 76 ? 5.543 -21.172 -4.262 1 95.31 76 ASP A C 1
ATOM 607 O O . ASP A 1 76 ? 6.461 -21.172 -5.086 1 95.31 76 ASP A O 1
ATOM 611 N N . PHE A 1 77 ? 4.852 -20.094 -4 1 94.94 77 PHE A N 1
ATOM 612 C CA . PHE A 1 77 ? 5.113 -18.812 -4.656 1 94.94 77 PHE A CA 1
ATOM 613 C C . PHE A 1 77 ? 6.516 -18.328 -4.328 1 94.94 77 PHE A C 1
ATOM 615 O O . PHE A 1 77 ? 7.277 -17.953 -5.227 1 94.94 77 PHE A O 1
ATOM 622 N N . HIS A 1 78 ? 6.844 -18.391 -3.061 1 93.5 78 HIS A N 1
ATOM 623 C CA . HIS A 1 78 ? 8.148 -17.891 -2.641 1 93.5 78 HIS A CA 1
ATOM 624 C C . HIS A 1 78 ? 9.273 -18.734 -3.229 1 93.5 78 HIS A C 1
ATOM 626 O O . HIS A 1 78 ? 10.336 -18.219 -3.568 1 93.5 78 HIS A O 1
ATOM 632 N N . ALA A 1 79 ? 8.992 -20 -3.424 1 93.88 79 ALA A N 1
ATOM 633 C CA . ALA A 1 79 ? 9.992 -20.906 -3.98 1 93.88 79 ALA A CA 1
ATOM 634 C C . ALA A 1 79 ? 10.219 -20.641 -5.465 1 93.88 79 ALA A C 1
ATOM 636 O O . ALA A 1 79 ? 11.312 -20.844 -5.984 1 93.88 79 ALA A O 1
ATOM 637 N N . SER A 1 80 ? 9.18 -20.031 -6.094 1 94.06 80 SER A N 1
ATOM 638 C CA . SER A 1 80 ? 9.266 -19.922 -7.543 1 94.06 80 SER A CA 1
ATOM 639 C C . SER A 1 80 ? 9.367 -18.453 -7.973 1 94.06 80 SER A C 1
ATOM 641 O O . SER A 1 80 ? 9.594 -18.172 -9.148 1 94.06 80 SER A O 1
ATOM 643 N N . ARG A 1 81 ? 9.227 -17.531 -7.074 1 93.06 81 ARG A N 1
ATOM 644 C CA . ARG A 1 81 ? 9.055 -16.125 -7.43 1 93.06 81 ARG A CA 1
ATOM 645 C C . ARG A 1 81 ? 10.273 -15.602 -8.188 1 93.06 81 ARG A C 1
ATOM 647 O O . ARG A 1 81 ? 10.156 -14.664 -8.984 1 93.06 81 ARG A O 1
ATOM 654 N N . ALA A 1 82 ? 11.445 -16.203 -8.016 1 92.88 82 ALA A N 1
ATOM 655 C CA . ALA A 1 82 ? 12.656 -15.773 -8.711 1 92.88 82 ALA A CA 1
ATOM 656 C C . ALA A 1 82 ? 12.539 -16 -10.219 1 92.88 82 ALA A C 1
ATOM 658 O O . ALA A 1 82 ? 13.305 -15.445 -11 1 92.88 82 ALA A O 1
ATOM 659 N N . ASP A 1 83 ? 11.586 -16.797 -10.602 1 94.38 83 ASP A N 1
ATOM 660 C CA . ASP A 1 83 ? 11.352 -17.062 -12.023 1 94.38 83 ASP A CA 1
ATOM 661 C C . ASP A 1 83 ? 10.703 -15.852 -12.695 1 94.38 83 ASP A C 1
ATOM 663 O O . ASP A 1 83 ? 10.82 -15.68 -13.914 1 94.38 83 ASP A O 1
ATOM 667 N N . PHE A 1 84 ? 9.992 -15.039 -11.883 1 95.06 84 PHE A N 1
ATOM 668 C CA . PHE A 1 84 ? 9.188 -14 -12.523 1 95.06 84 PHE A CA 1
ATOM 669 C C . PHE A 1 84 ? 9.539 -12.625 -11.961 1 95.06 84 PHE A C 1
ATOM 671 O O . PHE A 1 84 ? 9.211 -11.602 -12.57 1 95.06 84 PHE A O 1
ATOM 678 N N . VAL A 1 85 ? 10.141 -12.57 -10.812 1 96.19 85 VAL A N 1
ATOM 679 C CA . VAL A 1 85 ? 10.438 -11.312 -10.141 1 96.19 85 VAL A CA 1
ATOM 680 C C . VAL A 1 85 ? 11.898 -10.938 -10.352 1 96.19 85 VAL A C 1
ATOM 682 O O . VAL A 1 85 ? 12.789 -11.781 -10.211 1 96.19 85 VAL A O 1
ATOM 685 N N . GLU A 1 86 ? 12.117 -9.75 -10.82 1 95.69 86 GLU A N 1
ATOM 686 C CA . GLU A 1 86 ? 13.461 -9.188 -10.938 1 95.69 86 GLU A CA 1
ATOM 687 C C . GLU A 1 86 ? 13.961 -8.68 -9.594 1 95.69 86 GLU A C 1
ATOM 689 O O . GLU A 1 86 ? 13.312 -7.836 -8.961 1 95.69 86 GLU A O 1
ATOM 694 N N . GLY A 1 87 ? 15.109 -9.141 -9.125 1 90.19 87 GLY A N 1
ATOM 695 C CA . GLY A 1 87 ? 15.602 -8.766 -7.812 1 90.19 87 GLY A CA 1
ATOM 696 C C . GLY A 1 87 ? 14.797 -9.359 -6.68 1 90.19 87 GLY A C 1
ATOM 697 O O . GLY A 1 87 ? 14.273 -10.477 -6.801 1 90.19 87 GLY A O 1
ATOM 698 N N . ASP A 1 88 ? 14.766 -8.602 -5.582 1 82.19 88 ASP A N 1
ATOM 699 C CA . ASP A 1 88 ? 14.047 -9.148 -4.438 1 82.19 88 ASP A CA 1
ATOM 700 C C . ASP A 1 88 ? 12.641 -8.57 -4.344 1 82.19 88 ASP A C 1
ATOM 702 O O . ASP A 1 88 ? 12.375 -7.484 -4.871 1 82.19 88 ASP A O 1
ATOM 706 N N . PHE A 1 89 ? 11.68 -9.398 -3.961 1 84.06 89 PHE A N 1
ATOM 707 C CA . PHE A 1 89 ? 10.352 -8.945 -3.568 1 84.06 89 PHE A CA 1
ATOM 708 C C . PHE A 1 89 ? 10.367 -8.375 -2.152 1 84.06 89 PHE A C 1
ATOM 710 O O . PHE A 1 89 ? 10.484 -9.125 -1.182 1 84.06 89 PHE A O 1
ATOM 717 N N . SER A 1 90 ? 10.281 -7.133 -2.045 1 88.12 90 SER A N 1
ATOM 718 C CA . SER A 1 90 ? 10.391 -6.477 -0.745 1 88.12 90 SER A CA 1
ATOM 719 C C . SER A 1 90 ? 9.023 -6.352 -0.077 1 88.12 90 SER A C 1
ATOM 721 O O . SER A 1 90 ? 8.023 -6.074 -0.742 1 88.12 90 SER A O 1
ATOM 723 N N . PHE A 1 91 ? 9.031 -6.727 1.118 1 91.62 91 PHE A N 1
ATOM 724 C CA . PHE A 1 91 ? 7.805 -6.594 1.893 1 91.62 91 PHE A CA 1
ATOM 725 C C . PHE A 1 91 ? 8.039 -5.746 3.139 1 91.62 91 PHE A C 1
ATOM 727 O O . PHE A 1 91 ? 9.102 -5.82 3.752 1 91.62 91 PHE A O 1
ATOM 734 N N . ARG A 1 92 ? 7.062 -5.035 3.494 1 91.94 92 ARG A N 1
ATOM 735 C CA . ARG A 1 92 ? 7.031 -4.316 4.762 1 91.94 92 ARG A CA 1
ATOM 736 C C . ARG A 1 92 ? 5.797 -4.695 5.578 1 91.94 92 ARG A C 1
ATOM 738 O O . ARG A 1 92 ? 4.684 -4.711 5.051 1 91.94 92 ARG A O 1
ATOM 745 N N . TRP A 1 93 ? 6.078 -4.984 6.797 1 90.69 93 TRP A N 1
ATOM 746 C CA . TRP A 1 93 ? 4.984 -5.105 7.758 1 90.69 93 TRP A CA 1
ATOM 747 C C . TRP A 1 93 ? 4.637 -3.746 8.359 1 90.69 93 TRP A C 1
ATOM 749 O O . TRP A 1 93 ? 5.523 -3.01 8.797 1 90.69 93 TRP A O 1
ATOM 759 N N . LEU A 1 94 ? 3.365 -3.486 8.297 1 93 94 LEU A N 1
ATOM 760 C CA . LEU A 1 94 ? 2.959 -2.158 8.742 1 93 94 LEU A CA 1
ATOM 761 C C . LEU A 1 94 ? 2.027 -2.25 9.945 1 93 94 LEU A C 1
ATOM 763 O O . LEU A 1 94 ? 1.068 -3.025 9.938 1 93 94 LEU A O 1
ATOM 767 N N . ASN A 1 95 ? 2.301 -1.434 10.906 1 86.62 95 ASN A N 1
ATOM 768 C CA . ASN A 1 95 ? 1.385 -1.171 12.008 1 86.62 95 ASN A CA 1
ATOM 769 C C . ASN A 1 95 ? 0.506 0.046 11.734 1 86.62 95 ASN A C 1
ATOM 771 O O . ASN A 1 95 ? 0.951 1.006 11.102 1 86.62 95 ASN A O 1
ATOM 775 N N . ALA A 1 96 ? -0.73 -0.072 12.195 1 81.5 96 ALA A N 1
ATOM 776 C CA . ALA A 1 96 ? -1.542 1.137 12.078 1 81.5 96 ALA A CA 1
ATOM 777 C C . ALA A 1 96 ? -0.876 2.314 12.781 1 81.5 96 ALA A C 1
ATOM 779 O O . ALA A 1 96 ? -0.331 2.164 13.875 1 81.5 96 ALA A O 1
ATOM 780 N N . ALA A 1 97 ? -0.85 3.455 12.039 1 74.62 97 ALA A N 1
ATOM 781 C CA . ALA A 1 97 ? -0.221 4.621 12.648 1 74.62 97 ALA A CA 1
ATOM 782 C C . ALA A 1 97 ? -1.177 5.316 13.617 1 74.62 97 ALA A C 1
ATOM 784 O O . ALA A 1 97 ? -2.396 5.215 13.469 1 74.62 97 ALA A O 1
ATOM 785 N N . MET B 1 1 ? -15.508 0.302 -17.328 1 39.91 1 MET B N 1
ATOM 786 C CA . MET B 1 1 ? -14.43 -0.364 -16.594 1 39.91 1 MET B CA 1
ATOM 787 C C . MET B 1 1 ? -14.102 0.395 -15.312 1 39.91 1 MET B C 1
ATOM 789 O O . MET B 1 1 ? -13.383 1.399 -15.352 1 39.91 1 MET B O 1
ATOM 793 N N . SER B 1 2 ? -15.008 0.689 -14.312 1 57.06 2 SER B N 1
ATOM 794 C CA . SER B 1 2 ? -15.242 1.423 -13.078 1 57.06 2 SER B CA 1
ATOM 795 C C . SER B 1 2 ? -14.125 1.171 -12.07 1 57.06 2 SER B C 1
ATOM 797 O O . SER B 1 2 ? -14.352 0.586 -11.008 1 57.06 2 SER B O 1
ATOM 799 N N . GLY B 1 3 ? -12.773 1.062 -12.617 1 76.75 3 GLY B N 1
ATOM 800 C CA . GLY B 1 3 ? -11.711 0.563 -11.758 1 76.75 3 GLY B CA 1
ATOM 801 C C . GLY B 1 3 ? -11.242 1.582 -10.734 1 76.75 3 GLY B C 1
ATOM 802 O O . GLY B 1 3 ? -11.555 2.77 -10.844 1 76.75 3 GLY B O 1
ATOM 803 N N . THR B 1 4 ? -10.906 1.157 -9.617 1 89.19 4 THR B N 1
ATOM 804 C CA . THR B 1 4 ? -10.375 2.008 -8.555 1 89.19 4 THR B CA 1
ATOM 805 C C . THR B 1 4 ? -9.008 2.562 -8.938 1 89.19 4 THR B C 1
ATOM 807 O O . THR B 1 4 ? -8.352 2.043 -9.844 1 89.19 4 THR B O 1
ATOM 810 N N . TYR B 1 5 ? -8.766 3.719 -8.508 1 91.31 5 TYR B N 1
ATOM 811 C CA . TYR B 1 5 ? -7.465 4.359 -8.625 1 91.31 5 TYR B CA 1
ATOM 812 C C . TYR B 1 5 ? -6.762 4.41 -7.27 1 91.31 5 TYR B C 1
ATOM 814 O O . TYR B 1 5 ? -7.312 4.93 -6.297 1 91.31 5 TYR B O 1
ATOM 822 N N . THR B 1 6 ? -5.602 3.816 -7.285 1 94.88 6 THR B N 1
ATOM 823 C CA . THR B 1 6 ? -4.906 3.65 -6.016 1 94.88 6 THR B CA 1
ATOM 824 C C . THR B 1 6 ? -3.586 4.418 -6.016 1 94.88 6 THR B C 1
ATOM 826 O O . THR B 1 6 ? -2.893 4.465 -7.035 1 94.88 6 THR B O 1
ATOM 829 N N . LEU B 1 7 ? -3.328 5.043 -4.938 1 95.5 7 LEU B N 1
ATOM 830 C CA . LEU B 1 7 ? -2.027 5.656 -4.699 1 95.5 7 LEU B CA 1
ATOM 831 C C . LEU B 1 7 ? -1.34 5.023 -3.494 1 95.5 7 LEU B C 1
ATOM 833 O O . LEU B 1 7 ? -1.979 4.781 -2.467 1 95.5 7 LEU B O 1
ATOM 837 N N . VAL B 1 8 ? -0.097 4.703 -3.707 1 96 8 VAL B N 1
ATOM 838 C CA . VAL B 1 8 ? 0.728 4.258 -2.59 1 96 8 VAL B CA 1
ATOM 839 C C . VAL B 1 8 ? 1.959 5.152 -2.465 1 96 8 VAL B C 1
ATOM 841 O O . VAL B 1 8 ? 2.588 5.496 -3.469 1 96 8 VAL B O 1
ATOM 844 N N . GLY B 1 9 ? 2.186 5.602 -1.283 1 95.44 9 GLY B N 1
ATOM 845 C CA . GLY B 1 9 ? 3.346 6.434 -1.012 1 95.44 9 GLY B CA 1
ATOM 846 C C . GLY B 1 9 ? 4.176 5.941 0.157 1 95.44 9 GLY B C 1
ATOM 847 O O . GLY B 1 9 ? 3.643 5.348 1.099 1 95.44 9 GLY B O 1
ATOM 848 N N . ILE B 1 10 ? 5.441 6.172 0.077 1 95.19 10 ILE B N 1
ATOM 849 C CA . ILE B 1 10 ? 6.371 5.852 1.152 1 95.19 10 ILE B CA 1
ATOM 850 C C . ILE B 1 10 ? 7.152 7.102 1.552 1 95.19 10 ILE B C 1
ATOM 852 O O . ILE B 1 10 ? 7.688 7.805 0.693 1 95.19 10 ILE B O 1
ATOM 856 N N . ALA B 1 11 ? 7.105 7.363 2.844 1 96.19 11 ALA B N 1
ATOM 857 C CA . ALA B 1 11 ? 7.82 8.516 3.391 1 96.19 11 ALA B CA 1
ATOM 858 C C . ALA B 1 11 ? 8.727 8.094 4.543 1 96.19 11 ALA B C 1
ATOM 860 O O . ALA B 1 11 ? 8.383 7.207 5.324 1 96.19 11 ALA B O 1
ATOM 861 N N . ARG B 1 12 ? 9.875 8.719 4.578 1 96.56 12 ARG B N 1
ATOM 862 C CA . ARG B 1 12 ? 10.781 8.57 5.715 1 96.56 12 ARG B CA 1
ATOM 863 C C . ARG B 1 12 ? 10.844 9.859 6.531 1 96.56 12 ARG B C 1
ATOM 865 O O . ARG B 1 12 ? 11.133 10.93 5.992 1 96.56 12 ARG B O 1
ATOM 872 N N . ALA B 1 13 ? 10.547 9.727 7.758 1 97.25 13 ALA B N 1
ATOM 873 C CA . ALA B 1 13 ? 10.594 10.891 8.641 1 97.25 13 ALA B CA 1
ATOM 874 C C . ALA B 1 13 ? 12.031 11.352 8.859 1 97.25 13 ALA B C 1
ATOM 876 O O . ALA B 1 13 ? 12.945 10.531 8.977 1 97.25 13 ALA B O 1
ATOM 877 N N . LYS B 1 14 ? 12.242 12.664 8.914 1 96.5 14 LYS B N 1
ATOM 878 C CA . LYS B 1 14 ? 13.5 13.211 9.414 1 96.5 14 LYS B CA 1
ATOM 879 C C . LYS B 1 14 ? 13.742 12.789 10.867 1 96.5 14 LYS B C 1
ATOM 881 O O . LYS B 1 14 ? 12.797 12.547 11.609 1 96.5 14 LYS B O 1
ATOM 886 N N . THR B 1 15 ? 15.062 12.906 11.141 1 92.12 15 THR B N 1
ATOM 887 C CA . THR B 1 15 ? 15.43 12.547 12.508 1 92.12 15 THR B CA 1
ATOM 888 C C . THR B 1 15 ? 14.703 13.438 13.508 1 92.12 15 THR B C 1
ATOM 890 O O . THR B 1 15 ? 14.641 14.656 13.328 1 92.12 15 THR B O 1
ATOM 893 N N . HIS B 1 16 ? 13.992 12.93 14.43 1 91.88 16 HIS B N 1
ATOM 894 C CA . HIS B 1 16 ? 13.297 13.578 15.539 1 91.88 16 HIS B CA 1
ATOM 895 C C . HIS B 1 16 ? 11.992 14.227 15.07 1 91.88 16 HIS B C 1
ATOM 897 O O . HIS B 1 16 ? 11.445 15.094 15.75 1 91.88 16 HIS B O 1
ATOM 903 N N . ARG B 1 17 ? 11.625 13.938 13.859 1 95.31 17 ARG B N 1
ATOM 904 C CA . ARG B 1 17 ? 10.375 14.516 13.359 1 95.31 17 ARG B CA 1
ATOM 905 C C . ARG B 1 17 ? 9.336 13.438 13.102 1 95.31 17 ARG B C 1
ATOM 907 O O . ARG B 1 17 ? 8.398 13.641 12.328 1 95.31 17 ARG B O 1
ATOM 914 N N . ARG B 1 18 ? 9.539 12.336 13.617 1 95.19 18 ARG B N 1
ATOM 915 C CA . ARG B 1 18 ? 8.633 11.211 13.406 1 95.19 18 ARG B CA 1
ATOM 916 C C . ARG B 1 18 ? 7.219 11.555 13.875 1 95.19 18 ARG B C 1
ATOM 918 O O . ARG B 1 18 ? 6.246 11.328 13.148 1 95.19 18 ARG B O 1
ATOM 925 N N . GLU B 1 19 ? 7.094 12.086 15.062 1 95.94 19 GLU B N 1
ATOM 926 C CA . GLU B 1 19 ? 5.781 12.398 15.625 1 95.94 19 GLU B CA 1
ATOM 927 C C . GLU B 1 19 ? 5.059 13.445 14.789 1 95.94 19 GLU B C 1
ATOM 929 O O . GLU B 1 19 ? 3.84 13.375 14.609 1 95.94 19 GLU B O 1
ATOM 934 N N . ALA B 1 20 ? 5.812 14.383 14.359 1 95.88 20 ALA B N 1
ATOM 935 C CA . ALA B 1 20 ? 5.227 15.414 13.508 1 95.88 20 ALA B CA 1
ATOM 936 C C . ALA B 1 20 ? 4.684 14.805 12.211 1 95.88 20 ALA B C 1
ATOM 938 O O . ALA B 1 20 ? 3.58 15.141 11.781 1 95.88 20 ALA B O 1
ATOM 939 N N . LEU B 1 21 ? 5.465 13.906 11.609 1 96.06 21 LEU B N 1
ATOM 940 C CA . LEU B 1 21 ? 5.016 13.273 10.375 1 96.06 21 LEU B CA 1
ATOM 941 C C . LEU B 1 21 ? 3.779 12.414 10.625 1 96.06 21 LEU B C 1
ATOM 943 O O . LEU B 1 21 ? 2.818 12.469 9.852 1 96.06 21 LEU B O 1
ATOM 947 N N . VAL B 1 22 ? 3.754 11.711 11.688 1 95.06 22 VAL B N 1
ATOM 948 C CA . VAL B 1 22 ? 2.605 10.883 12.031 1 95.06 22 VAL B CA 1
ATOM 949 C C . VAL B 1 22 ? 1.355 11.75 12.148 1 95.06 22 VAL B C 1
ATOM 951 O O . VAL B 1 22 ? 0.299 11.398 11.617 1 95.06 22 VAL B O 1
ATOM 954 N N . SER B 1 23 ? 1.532 12.789 12.859 1 96.06 23 SER B N 1
ATOM 955 C CA . SER B 1 23 ? 0.407 13.695 13.055 1 96.06 23 SER B CA 1
ATOM 956 C C . SER B 1 23 ? -0.117 14.219 11.719 1 96.06 23 SER B C 1
ATOM 958 O O . SER B 1 23 ? -1.328 14.258 11.492 1 96.06 23 SER B O 1
ATOM 960 N N . GLN B 1 24 ? 0.796 14.586 10.836 1 96.31 24 GLN B N 1
ATOM 961 C CA . GLN B 1 24 ? 0.403 15.078 9.523 1 96.31 24 GLN B CA 1
ATOM 962 C C . GLN B 1 24 ? -0.326 14 8.727 1 96.31 24 GLN B C 1
ATOM 964 O O . GLN B 1 24 ? -1.406 14.25 8.18 1 96.31 24 GLN B O 1
ATOM 969 N N . LEU B 1 25 ? 0.204 12.852 8.695 1 96.19 25 LEU B N 1
ATOM 970 C CA . LEU B 1 25 ? -0.351 11.773 7.887 1 96.19 25 LEU B CA 1
ATOM 971 C C . LEU B 1 25 ? -1.704 11.328 8.43 1 96.19 25 LEU B C 1
ATOM 973 O O . LEU B 1 25 ? -2.615 11.016 7.66 1 96.19 25 LEU B O 1
ATOM 977 N N . THR B 1 26 ? -1.81 11.289 9.727 1 95.69 26 THR B N 1
ATOM 978 C CA . THR B 1 26 ? -3.076 10.898 10.336 1 95.69 26 THR B CA 1
ATOM 979 C C . THR B 1 26 ? -4.156 11.938 10.055 1 95.69 26 THR B C 1
ATOM 981 O O . THR B 1 26 ? -5.324 11.594 9.859 1 95.69 26 THR B O 1
ATOM 984 N N . THR B 1 27 ? -3.752 13.18 10.07 1 96.38 27 THR B N 1
ATOM 985 C CA . THR B 1 27 ? -4.684 14.25 9.719 1 96.38 27 THR B CA 1
ATOM 986 C C . THR B 1 27 ? -5.121 14.117 8.258 1 96.38 27 THR B C 1
ATOM 988 O O . THR B 1 27 ? -6.305 14.25 7.949 1 96.38 27 THR B O 1
ATOM 991 N N . LEU B 1 28 ? -4.195 13.859 7.359 1 96.19 28 LEU B N 1
ATOM 992 C CA . LEU B 1 28 ? -4.523 13.648 5.953 1 96.19 28 LEU B CA 1
ATOM 993 C C . LEU B 1 28 ? -5.52 12.508 5.793 1 96.19 28 LEU B C 1
ATOM 995 O O . LEU B 1 28 ? -6.496 12.633 5.051 1 96.19 28 LEU B O 1
ATOM 999 N N . ARG B 1 29 ? -5.258 11.438 6.496 1 96.62 29 ARG B N 1
ATOM 1000 C CA . ARG B 1 29 ? -6.148 10.281 6.426 1 96.62 29 ARG B CA 1
ATOM 1001 C C . ARG B 1 29 ? -7.559 10.656 6.875 1 96.62 29 ARG B C 1
ATOM 1003 O O . ARG B 1 29 ? -8.539 10.328 6.203 1 96.62 29 ARG B O 1
ATOM 1010 N N . SER B 1 30 ? -7.625 11.344 8.023 1 96.94 30 SER B N 1
ATOM 1011 C CA . SER B 1 30 ? -8.922 11.727 8.57 1 96.94 30 SER B CA 1
ATOM 1012 C C . SER B 1 30 ? -9.688 12.609 7.594 1 96.94 30 SER B C 1
ATOM 1014 O O . SER B 1 30 ? -10.883 12.406 7.367 1 96.94 30 SER B O 1
ATOM 1016 N N . ARG B 1 31 ? -9.055 13.523 7.008 1 97.31 31 ARG B N 1
ATOM 1017 C CA . ARG B 1 31 ? -9.695 14.43 6.055 1 97.31 31 ARG B CA 1
ATOM 1018 C C . ARG B 1 31 ? -10.023 13.711 4.75 1 97.31 31 ARG B C 1
ATOM 1020 O O . ARG B 1 31 ? -11.117 13.867 4.207 1 97.31 31 ARG B O 1
ATOM 1027 N N . GLY B 1 32 ? -9.062 12.961 4.199 1 97.25 32 GLY B N 1
ATOM 1028 C CA . GLY B 1 32 ? -9.258 12.227 2.957 1 97.25 32 GLY B CA 1
ATOM 1029 C C . GLY B 1 32 ? -10.453 11.305 2.994 1 97.25 32 GLY B C 1
ATOM 1030 O O . GLY B 1 32 ? -11.219 11.227 2.029 1 97.25 32 GLY B O 1
ATOM 1031 N N . LEU B 1 33 ? -10.641 10.625 4.109 1 97 33 LEU B N 1
ATOM 1032 C CA . LEU B 1 33 ? -11.719 9.664 4.262 1 97 33 LEU B CA 1
ATOM 1033 C C . LEU B 1 33 ? -13.078 10.344 4.145 1 97 33 LEU B C 1
ATOM 1035 O O . LEU B 1 33 ? -14.086 9.688 3.861 1 97 33 LEU B O 1
ATOM 1039 N N . THR B 1 34 ? -13.109 11.648 4.395 1 97.12 34 THR B N 1
ATOM 1040 C CA . THR B 1 34 ? -14.375 12.367 4.344 1 97.12 34 THR B CA 1
ATOM 1041 C C . THR B 1 34 ? -14.672 12.844 2.924 1 97.12 34 THR B C 1
ATOM 1043 O O . THR B 1 34 ? -15.781 13.289 2.633 1 97.12 34 THR B O 1
ATOM 1046 N N . GLU B 1 35 ? -13.75 12.695 2.018 1 97.56 35 GLU B N 1
ATOM 1047 C CA . GLU B 1 35 ? -13.906 13.219 0.664 1 97.56 35 GLU B CA 1
ATOM 1048 C C . GLU B 1 35 ? -14.75 12.281 -0.194 1 97.56 35 GLU B C 1
ATOM 1050 O O . GLU B 1 35 ? -14.625 11.062 -0.099 1 97.56 35 GLU B O 1
ATOM 1055 N N . PRO B 1 36 ? -15.547 12.883 -1.014 1 97.06 36 PRO B N 1
ATOM 1056 C CA . PRO B 1 36 ? -16.312 12.039 -1.939 1 97.06 36 PRO B CA 1
ATOM 1057 C C . PRO B 1 36 ? -15.414 11.164 -2.812 1 97.06 36 PRO B C 1
ATOM 1059 O O . PRO B 1 36 ? -14.398 11.641 -3.332 1 97.06 36 PRO B O 1
ATOM 1062 N N . GLY B 1 37 ? -15.742 9.875 -2.883 1 96.75 37 GLY B N 1
ATOM 1063 C CA . GLY B 1 37 ? -15.055 8.953 -3.773 1 96.75 37 GLY B CA 1
ATOM 1064 C C . GLY B 1 37 ? -13.906 8.219 -3.104 1 96.75 37 GLY B C 1
ATOM 1065 O O . GLY B 1 37 ? -13.32 7.309 -3.688 1 96.75 37 GLY B O 1
ATOM 1066 N N . CYS B 1 38 ? -13.523 8.625 -1.862 1 97.19 38 CYS B N 1
ATOM 1067 C CA . CYS B 1 38 ? -12.492 7.891 -1.134 1 97.19 38 CYS B CA 1
ATOM 1068 C C . CYS B 1 38 ? -13.031 6.559 -0.622 1 97.19 38 CYS B C 1
ATOM 1070 O O . CYS B 1 38 ? -13.969 6.527 0.175 1 97.19 38 CYS B O 1
ATOM 1072 N N . LEU B 1 39 ? -12.461 5.504 -1.031 1 95.25 39 LEU B N 1
ATOM 1073 C CA . LEU B 1 39 ? -12.906 4.176 -0.634 1 95.25 39 LEU B CA 1
ATOM 1074 C C . LEU B 1 39 ? -12.07 3.645 0.526 1 95.25 39 LEU B C 1
ATOM 1076 O O . LEU B 1 39 ? -12.555 2.838 1.325 1 95.25 39 LEU B O 1
ATOM 1080 N N . ASP B 1 40 ? -10.883 4.125 0.525 1 94.88 40 ASP B N 1
ATOM 1081 C CA . ASP B 1 40 ? -9.961 3.697 1.574 1 94.88 40 ASP B CA 1
ATOM 1082 C C . ASP B 1 40 ? -8.82 4.691 1.739 1 94.88 40 ASP B C 1
ATOM 1084 O O . ASP B 1 40 ? -8.461 5.402 0.795 1 94.88 40 ASP B O 1
ATOM 1088 N N . TYR B 1 41 ? -8.344 4.781 2.914 1 96.44 41 TYR B N 1
ATOM 1089 C CA . TYR B 1 41 ? -7.203 5.621 3.266 1 96.44 41 TYR B CA 1
ATOM 1090 C C . TYR B 1 41 ? -6.48 5.07 4.492 1 96.44 41 TYR B C 1
ATOM 1092 O O . TYR B 1 41 ? -6.984 5.168 5.613 1 96.44 41 TYR B O 1
ATOM 1100 N N . HIS B 1 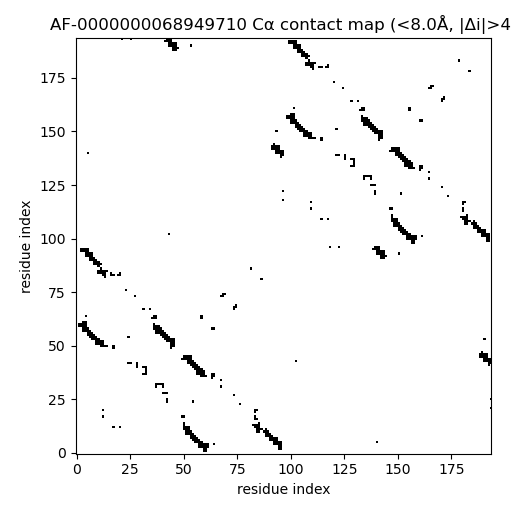42 ? -5.277 4.59 4.262 1 95.19 42 HIS B N 1
ATOM 1101 C CA . HIS B 1 42 ? -4.52 3.953 5.332 1 95.19 42 HIS B CA 1
ATOM 1102 C C . HIS B 1 42 ? -3.148 4.602 5.496 1 95.19 42 HIS B C 1
ATOM 1104 O O . HIS B 1 42 ? -2.502 4.957 4.508 1 95.19 42 HIS B O 1
ATOM 1110 N N . VAL B 1 43 ? -2.789 4.766 6.703 1 95.81 43 VAL B N 1
ATOM 1111 C CA . VAL B 1 43 ? -1.431 5.152 7.066 1 95.81 43 VAL B CA 1
ATOM 1112 C C . VAL B 1 43 ? -0.822 4.098 7.988 1 95.81 43 VAL B C 1
ATOM 1114 O O . VAL B 1 43 ? -1.389 3.781 9.039 1 95.81 43 VAL B O 1
ATOM 1117 N N . GLY B 1 44 ? 0.28 3.588 7.547 1 95.38 44 GLY B N 1
ATOM 1118 C CA . GLY B 1 44 ? 0.962 2.566 8.32 1 95.38 44 GLY B CA 1
ATOM 1119 C C . GLY B 1 44 ? 2.418 2.895 8.594 1 95.38 44 GLY B C 1
ATOM 1120 O O . GLY B 1 44 ? 3.092 3.494 7.754 1 95.38 44 GLY B O 1
ATOM 1121 N N . GLN B 1 45 ? 2.805 2.5 9.789 1 94.94 45 GLN B N 1
ATOM 1122 C CA . GLN B 1 45 ? 4.215 2.605 10.148 1 94.94 45 GLN B CA 1
ATOM 1123 C C . GLN B 1 45 ? 4.93 1.271 9.953 1 94.94 45 GLN B C 1
ATOM 1125 O O . GLN B 1 45 ? 4.426 0.224 10.367 1 94.94 45 GLN B O 1
ATOM 1130 N N . ASP B 1 46 ? 6.117 1.357 9.312 1 94.88 46 ASP B N 1
ATOM 1131 C CA . ASP B 1 46 ? 6.93 0.159 9.133 1 94.88 46 ASP B CA 1
ATOM 1132 C C . ASP B 1 46 ? 7.289 -0.463 10.484 1 94.88 46 ASP B C 1
ATOM 1134 O O . ASP B 1 46 ? 7.723 0.236 11.398 1 94.88 46 ASP B O 1
ATOM 1138 N N . ALA B 1 47 ? 7.086 -1.738 10.602 1 91.94 47 ALA B N 1
ATOM 1139 C CA . ALA B 1 47 ? 7.273 -2.426 11.875 1 91.94 47 ALA B CA 1
ATOM 1140 C C . ALA B 1 47 ? 8.75 -2.51 12.242 1 91.94 47 ALA B C 1
ATOM 1142 O O . ALA B 1 47 ? 9.102 -2.629 13.414 1 91.94 47 ALA B O 1
ATOM 1143 N N . GLU B 1 48 ? 9.625 -2.414 11.25 1 93 48 GLU B N 1
ATOM 1144 C CA . GLU B 1 48 ? 11.055 -2.613 11.492 1 93 48 GLU B CA 1
ATOM 1145 C C . GLU B 1 48 ? 11.805 -1.286 11.477 1 93 48 GLU B C 1
ATOM 1147 O O . GLU B 1 48 ? 12.961 -1.217 11.906 1 93 48 GLU B O 1
ATOM 1152 N N . ASP B 1 49 ? 11.211 -0.27 10.875 1 94.5 49 ASP B N 1
ATOM 1153 C CA . ASP B 1 49 ? 11.805 1.061 10.805 1 94.5 49 ASP B CA 1
ATOM 1154 C C . ASP B 1 49 ? 10.789 2.137 11.18 1 94.5 49 ASP B C 1
ATOM 1156 O O . ASP B 1 49 ? 9.984 2.557 10.344 1 94.5 49 ASP B O 1
ATOM 1160 N N . ALA B 1 50 ? 10.867 2.629 12.336 1 94.19 50 ALA B N 1
ATOM 1161 C CA . ALA B 1 50 ? 9.867 3.518 12.922 1 94.19 50 ALA B CA 1
ATOM 1162 C C . ALA B 1 50 ? 9.805 4.844 12.164 1 94.19 50 ALA B C 1
ATOM 1164 O O . ALA B 1 50 ? 8.875 5.629 12.352 1 94.19 50 ALA B O 1
ATOM 1165 N N . ARG B 1 51 ? 10.766 5.078 11.297 1 96.06 51 ARG B N 1
ATOM 1166 C CA . ARG B 1 51 ? 10.781 6.348 10.57 1 96.06 51 ARG B CA 1
ATOM 1167 C C . ARG B 1 51 ? 10.125 6.1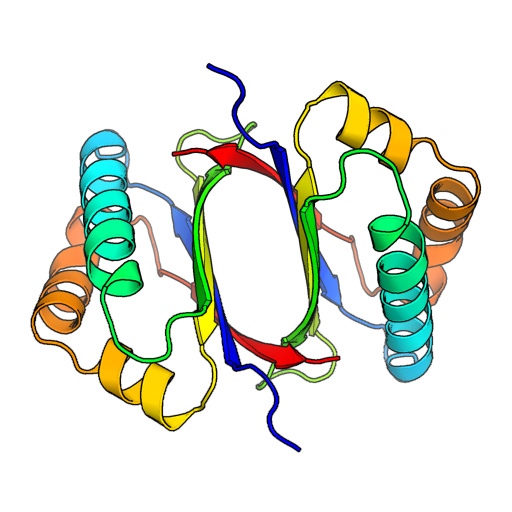99 9.203 1 96.06 51 ARG B C 1
ATOM 1169 O O . ARG B 1 51 ? 9.969 7.184 8.469 1 96.06 51 ARG B O 1
ATOM 1176 N N . VAL B 1 52 ? 9.742 4.992 8.828 1 96 52 VAL B N 1
ATOM 1177 C CA . VAL B 1 52 ? 9.18 4.758 7.504 1 96 52 VAL B CA 1
ATOM 1178 C C . VAL B 1 52 ? 7.668 4.57 7.609 1 96 52 VAL B C 1
ATOM 1180 O O . VAL B 1 52 ? 7.191 3.777 8.422 1 96 52 VAL B O 1
ATOM 1183 N N . PHE B 1 53 ? 6.965 5.316 6.781 1 96.75 53 PHE B N 1
ATOM 1184 C CA . PHE B 1 53 ? 5.508 5.27 6.723 1 96.75 53 PHE B CA 1
ATOM 1185 C C . PHE B 1 53 ? 5.031 4.988 5.305 1 96.75 53 PHE B C 1
ATOM 1187 O O . PHE B 1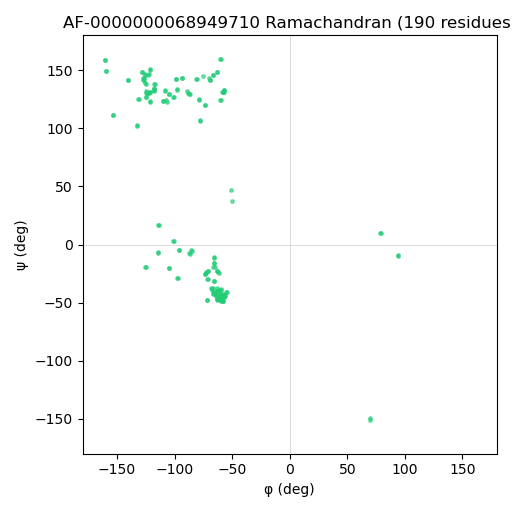 53 ? 5.652 5.438 4.336 1 96.75 53 PHE B O 1
ATOM 1194 N N . VAL B 1 54 ? 3.955 4.293 5.242 1 96.44 54 VAL B N 1
ATOM 1195 C CA . VAL B 1 54 ? 3.309 4.008 3.967 1 96.44 54 VAL B CA 1
ATOM 1196 C C . VAL B 1 54 ? 1.878 4.543 3.98 1 96.44 54 VAL B C 1
ATOM 1198 O O . VAL B 1 54 ? 1.139 4.328 4.945 1 96.44 54 VAL B O 1
ATOM 1201 N N . ILE B 1 55 ? 1.557 5.242 2.965 1 96.69 55 ILE B N 1
ATOM 1202 C CA . ILE B 1 55 ? 0.185 5.684 2.736 1 96.69 55 ILE B CA 1
ATOM 1203 C C . ILE B 1 55 ? -0.423 4.906 1.573 1 96.69 55 ILE B C 1
ATOM 1205 O O . ILE B 1 55 ? 0.221 4.719 0.538 1 96.69 55 ILE B O 1
ATOM 1209 N N . TYR B 1 56 ? -1.557 4.445 1.786 1 96.44 56 TYR B N 1
ATOM 1210 C CA . TYR B 1 56 ? -2.326 3.711 0.787 1 96.44 56 TYR B CA 1
ATOM 1211 C C . TYR B 1 56 ? -3.746 4.258 0.686 1 96.44 56 TYR B C 1
ATOM 1213 O O . TYR B 1 56 ? -4.48 4.289 1.678 1 96.44 56 TYR B O 1
ATOM 1221 N N . MET B 1 57 ? -4.148 4.641 -0.523 1 96.88 57 MET B N 1
ATOM 1222 C CA . MET B 1 57 ? -5.473 5.234 -0.686 1 96.88 57 MET B CA 1
ATOM 1223 C C . MET B 1 57 ? -6.133 4.75 -1.974 1 96.88 57 MET B C 1
ATOM 1225 O O . MET B 1 57 ? -5.469 4.617 -3.004 1 96.88 57 MET B O 1
ATOM 1229 N N . VAL B 1 58 ? -7.375 4.539 -1.871 1 95.81 58 VAL B N 1
ATOM 1230 C CA . VAL B 1 58 ? -8.164 4.027 -2.984 1 95.81 58 VAL B CA 1
ATOM 1231 C C . VAL B 1 58 ? -9.336 4.969 -3.264 1 95.81 58 VAL B C 1
ATOM 1233 O O . VAL B 1 58 ? -10.078 5.332 -2.352 1 95.81 58 VAL B O 1
ATOM 1236 N N . TRP B 1 59 ? -9.438 5.285 -4.508 1 95.31 59 TRP B N 1
ATOM 1237 C CA . TRP B 1 59 ? -10.477 6.199 -4.977 1 95.31 59 TRP B CA 1
ATOM 1238 C C . TRP B 1 59 ? -11.359 5.531 -6.023 1 95.31 59 TRP B C 1
ATOM 1240 O O . TRP B 1 59 ? -10.883 4.695 -6.801 1 95.31 59 TRP B O 1
ATOM 1250 N N . ASP B 1 60 ? -12.562 5.914 -6.098 1 94.06 60 ASP B N 1
ATOM 1251 C CA . ASP B 1 60 ? -13.508 5.23 -6.969 1 94.06 60 ASP B CA 1
ATOM 1252 C C . ASP B 1 60 ? -13.43 5.766 -8.398 1 94.06 60 ASP B C 1
ATOM 1254 O O . ASP B 1 60 ? -14.125 5.273 -9.289 1 94.06 60 ASP B O 1
ATOM 1258 N N . SER B 1 61 ? -12.602 6.832 -8.562 1 91.25 61 SER B N 1
ATOM 1259 C CA . SER B 1 61 ? -12.414 7.391 -9.898 1 91.25 61 SER B CA 1
ATOM 1260 C C . SER B 1 61 ? -11.141 8.219 -9.977 1 91.25 61 SER B C 1
ATOM 1262 O O . SER B 1 61 ? -10.617 8.664 -8.945 1 91.25 61 SER B O 1
ATOM 1264 N N . LYS B 1 62 ? -10.68 8.375 -11.188 1 88.31 62 LYS B N 1
ATOM 1265 C CA . LYS B 1 62 ? -9.523 9.242 -11.406 1 88.31 62 LYS B CA 1
ATOM 1266 C C . LYS B 1 62 ? -9.844 10.68 -11.008 1 88.31 62 LYS B C 1
ATOM 1268 O O . LYS B 1 62 ? -9 11.375 -10.422 1 88.31 62 LYS B O 1
ATOM 1273 N N . ARG B 1 63 ? -11.086 11.094 -11.328 1 93.12 63 ARG B N 1
ATOM 1274 C CA . ARG B 1 63 ? -11.516 12.445 -11 1 93.12 63 ARG B CA 1
ATOM 1275 C C . ARG B 1 63 ? -11.492 12.68 -9.492 1 93.12 63 ARG B C 1
ATOM 1277 O O . ARG B 1 63 ? -11.086 13.75 -9.031 1 93.12 63 ARG B O 1
ATOM 1284 N N . ALA B 1 64 ? -11.898 11.711 -8.719 1 94.69 64 ALA B N 1
ATOM 1285 C CA . ALA B 1 64 ? -11.898 11.836 -7.266 1 94.69 64 ALA B CA 1
ATOM 1286 C C . ALA B 1 64 ? -10.477 11.977 -6.723 1 94.69 64 ALA B C 1
ATOM 1288 O O . ALA B 1 64 ? -10.227 12.797 -5.836 1 94.69 64 ALA B O 1
ATOM 1289 N N . LEU B 1 65 ? -9.594 11.188 -7.254 1 92.69 65 LEU B N 1
ATOM 1290 C CA . LEU B 1 65 ? -8.195 11.273 -6.84 1 92.69 65 LEU B CA 1
ATOM 1291 C C . LEU B 1 65 ? -7.609 12.641 -7.18 1 92.69 65 LEU B C 1
ATOM 1293 O O . LEU B 1 65 ? -6.961 13.266 -6.34 1 92.69 65 LEU B O 1
ATOM 1297 N N . GLU B 1 66 ? -7.852 13.086 -8.367 1 92.12 66 GLU B N 1
ATOM 1298 C CA . GLU B 1 66 ? -7.352 14.398 -8.781 1 92.12 66 GLU B CA 1
ATOM 1299 C C . GLU B 1 66 ? -7.918 15.508 -7.891 1 92.12 66 GLU B C 1
ATOM 1301 O O . GLU B 1 66 ? -7.203 16.438 -7.527 1 92.12 66 GLU B O 1
ATOM 1306 N N . SER B 1 67 ? -9.211 15.445 -7.613 1 95.31 67 SER B N 1
ATOM 1307 C CA . SER B 1 67 ? -9.82 16.406 -6.699 1 95.31 67 SER B CA 1
ATOM 1308 C C . SER B 1 67 ? -9.117 16.406 -5.348 1 95.31 67 SER B C 1
ATOM 1310 O O . SER B 1 67 ? -8.859 17.469 -4.777 1 95.31 67 SER B O 1
ATOM 1312 N N . HIS B 1 68 ? -8.828 15.219 -4.855 1 95.62 68 HIS B N 1
ATOM 1313 C CA . HIS B 1 68 ? -8.117 15.086 -3.592 1 95.62 68 HIS B CA 1
ATOM 1314 C C . HIS B 1 68 ? -6.762 15.773 -3.65 1 95.62 68 HIS B C 1
ATOM 1316 O O . HIS B 1 68 ? -6.414 16.547 -2.754 1 95.62 68 HIS B O 1
ATOM 1322 N N . LEU B 1 69 ? -6.031 15.539 -4.68 1 92.69 69 LEU B N 1
ATOM 1323 C CA . LEU B 1 69 ? -4.672 16.047 -4.797 1 92.69 69 LEU B CA 1
ATOM 1324 C C . LEU B 1 69 ? -4.672 17.578 -4.906 1 92.69 69 LEU B C 1
ATOM 1326 O O . LEU B 1 69 ? -3.66 18.219 -4.613 1 92.69 69 LEU B O 1
ATOM 1330 N N . ASN B 1 70 ? -5.793 18.141 -5.262 1 94.56 70 ASN B N 1
ATOM 1331 C CA . ASN B 1 70 ? -5.875 19.578 -5.469 1 94.56 70 ASN B CA 1
ATOM 1332 C C . ASN B 1 70 ? -6.5 20.281 -4.27 1 94.56 70 ASN B C 1
ATOM 1334 O O . ASN B 1 70 ? -6.695 21.5 -4.293 1 94.56 70 ASN B O 1
ATOM 1338 N N . ARG B 1 71 ? -6.801 19.578 -3.266 1 95.88 71 ARG B N 1
ATOM 1339 C CA . ARG B 1 71 ? -7.324 20.203 -2.062 1 95.88 71 ARG B CA 1
ATOM 1340 C C . ARG B 1 71 ? -6.293 21.141 -1.441 1 95.88 71 ARG B C 1
ATOM 1342 O O . ARG B 1 71 ? -5.098 20.844 -1.437 1 95.88 71 ARG B O 1
ATOM 1349 N N . PRO B 1 72 ? -6.777 22.234 -0.777 1 96.31 72 PRO B N 1
ATOM 1350 C CA . PRO B 1 72 ? -5.852 23.188 -0.163 1 96.31 72 PRO B CA 1
ATOM 1351 C C . PRO B 1 72 ? -4.957 22.547 0.896 1 96.31 72 PRO B C 1
ATOM 1353 O O . PRO B 1 72 ? -3.768 22.859 0.977 1 96.31 72 PRO B O 1
ATOM 1356 N N . TYR B 1 73 ? -5.527 21.656 1.632 1 95.88 73 TYR B N 1
ATOM 1357 C CA . TYR B 1 73 ? -4.727 21.062 2.697 1 95.88 73 TYR B CA 1
ATOM 1358 C C . TYR B 1 73 ? -3.668 20.125 2.129 1 95.88 73 TYR B C 1
ATOM 1360 O O . TYR B 1 73 ? -2.607 19.938 2.729 1 95.88 73 TYR B O 1
ATOM 1368 N N . MET B 1 74 ? -3.959 19.516 0.971 1 95.5 74 MET B N 1
ATOM 1369 C CA . MET B 1 74 ? -2.945 18.719 0.294 1 95.5 74 MET B CA 1
ATOM 1370 C C . MET B 1 74 ? -1.8 19.594 -0.203 1 95.5 74 MET B C 1
ATOM 1372 O O . MET B 1 74 ? -0.63 19.25 -0.041 1 95.5 74 MET B O 1
ATOM 1376 N N . ARG B 1 75 ? -2.15 20.703 -0.741 1 94.44 75 ARG B N 1
ATOM 1377 C CA . ARG B 1 75 ? -1.14 21.656 -1.185 1 94.44 75 ARG B CA 1
ATOM 1378 C C . ARG B 1 75 ? -0.28 22.125 -0.016 1 94.44 75 ARG B C 1
ATOM 1380 O O . ARG B 1 75 ? 0.943 22.219 -0.137 1 94.44 75 ARG B O 1
ATOM 1387 N N . ASP B 1 76 ? -0.894 22.422 1.049 1 95.19 76 ASP B N 1
ATOM 1388 C CA . ASP B 1 76 ? -0.172 22.844 2.248 1 95.19 76 ASP B CA 1
ATOM 1389 C C . ASP B 1 76 ? 0.796 21.766 2.711 1 95.19 76 ASP B C 1
ATOM 1391 O O . ASP B 1 76 ? 1.936 22.047 3.078 1 95.19 76 ASP B O 1
ATOM 1395 N N . PHE B 1 77 ? 0.376 20.531 2.686 1 94.69 77 PHE B N 1
ATOM 1396 C CA . PHE B 1 77 ? 1.225 19.406 3.08 1 94.69 77 PHE B CA 1
ATOM 1397 C C . PHE B 1 77 ? 2.441 19.297 2.168 1 94.69 77 PHE B C 1
ATOM 1399 O O . PHE B 1 77 ? 3.574 19.219 2.645 1 94.69 77 PHE B O 1
ATOM 1406 N N . HIS B 1 78 ? 2.176 19.391 0.891 1 93.31 78 HIS B N 1
ATOM 1407 C CA . HIS B 1 78 ? 3.27 19.266 -0.064 1 93.31 78 HIS B CA 1
ATOM 1408 C C . HIS B 1 78 ? 4.258 20.422 0.066 1 93.31 78 HIS B C 1
ATOM 1410 O O . HIS B 1 78 ? 5.465 20.234 -0.095 1 93.31 78 HIS B O 1
ATOM 1416 N N . ALA B 1 79 ? 3.764 21.562 0.44 1 93.75 79 ALA B N 1
ATOM 1417 C CA . ALA B 1 79 ? 4.617 22.734 0.596 1 93.75 79 ALA B CA 1
ATOM 1418 C C . ALA B 1 79 ? 5.496 22.609 1.836 1 93.75 79 ALA B C 1
ATOM 1420 O O . ALA B 1 79 ? 6.605 23.156 1.871 1 93.75 79 ALA B O 1
ATOM 1421 N N . SER B 1 80 ? 5.012 21.781 2.801 1 94 80 SER B N 1
ATOM 1422 C CA . SER B 1 80 ? 5.715 21.781 4.082 1 94 80 SER B CA 1
ATOM 1423 C C . SER B 1 80 ? 6.383 20.422 4.332 1 94 80 SER B C 1
ATOM 1425 O O . SER B 1 80 ? 7.148 20.266 5.285 1 94 80 SER B O 1
ATOM 1427 N N . ARG B 1 81 ? 6.152 19.438 3.502 1 92.94 81 ARG B N 1
ATOM 1428 C CA . ARG B 1 81 ? 6.539 18.062 3.801 1 92.94 81 ARG B CA 1
ATOM 1429 C C . ARG B 1 81 ? 8.047 17.938 3.953 1 92.94 81 ARG B C 1
ATOM 1431 O O . ARG B 1 81 ? 8.539 17.062 4.664 1 92.94 81 ARG B O 1
ATOM 1438 N N . ALA B 1 82 ? 8.828 18.844 3.357 1 92.75 82 ALA B N 1
ATOM 1439 C CA . ALA B 1 82 ? 10.281 18.812 3.463 1 92.75 82 ALA B CA 1
ATOM 1440 C C . ALA B 1 82 ? 10.742 19.078 4.895 1 92.75 82 ALA B C 1
ATOM 1442 O O . ALA B 1 82 ? 11.883 18.797 5.25 1 92.75 82 ALA B O 1
ATOM 1443 N N . ASP B 1 83 ? 9.859 19.594 5.691 1 94.25 83 ASP B N 1
ATOM 1444 C CA . ASP B 1 83 ? 10.172 19.844 7.094 1 94.25 83 ASP B CA 1
ATOM 1445 C C . ASP B 1 83 ? 10.211 18.547 7.895 1 94.25 83 ASP B C 1
ATOM 1447 O O . ASP B 1 83 ? 10.859 18.469 8.938 1 94.25 83 ASP B O 1
ATOM 1451 N N . PHE B 1 84 ? 9.469 17.531 7.387 1 95.06 84 PHE B N 1
ATOM 1452 C CA . PHE B 1 84 ? 9.312 16.359 8.227 1 95.06 84 PHE B CA 1
ATOM 1453 C C . PHE B 1 84 ? 9.758 15.094 7.488 1 95.06 84 PHE B C 1
ATOM 1455 O O . PHE B 1 84 ? 10 14.062 8.102 1 95.06 84 PHE B O 1
ATOM 1462 N N . VAL B 1 85 ? 9.836 15.141 6.191 1 96.12 85 VAL B N 1
ATOM 1463 C CA . VAL B 1 85 ? 10.148 13.977 5.379 1 96.12 85 VAL B CA 1
ATOM 1464 C C . VAL B 1 85 ? 11.609 14.023 4.941 1 96.12 85 VAL B C 1
ATOM 1466 O O . VAL B 1 85 ? 12.094 15.07 4.5 1 96.12 85 VAL B O 1
ATOM 1469 N N . GLU B 1 86 ? 12.312 12.961 5.207 1 95.75 86 GLU B N 1
ATOM 1470 C CA . GLU B 1 86 ? 13.68 12.797 4.719 1 95.75 86 GLU B CA 1
ATOM 1471 C C . GLU B 1 86 ? 13.695 12.375 3.252 1 95.75 86 GLU B C 1
ATOM 1473 O O . GLU B 1 86 ? 13.094 11.352 2.893 1 95.75 86 GLU B O 1
ATOM 1478 N N . GLY B 1 87 ? 14.375 13.102 2.398 1 90.19 87 GLY B N 1
ATOM 1479 C CA . GLY B 1 87 ? 14.359 12.805 0.974 1 90.19 87 GLY B CA 1
ATOM 1480 C C . GLY B 1 87 ? 13.023 13.102 0.318 1 90.19 87 GLY B C 1
ATOM 1481 O O . GLY B 1 87 ? 12.32 14.031 0.722 1 90.19 87 GLY B O 1
ATOM 1482 N N . ASP B 1 88 ? 12.75 12.328 -0.729 1 82.12 88 ASP B N 1
ATOM 1483 C CA . ASP B 1 88 ? 11.5 12.602 -1.433 1 82.12 88 ASP B CA 1
ATOM 1484 C C . ASP B 1 88 ? 10.406 11.633 -0.994 1 82.12 88 ASP B C 1
ATOM 1486 O O . ASP B 1 88 ? 10.695 10.531 -0.509 1 82.12 88 ASP B O 1
ATOM 1490 N N . PHE B 1 89 ? 9.18 12.141 -0.895 1 83.69 89 PHE B N 1
ATOM 1491 C CA . PHE B 1 89 ? 8 11.297 -0.728 1 83.69 89 PHE B CA 1
ATOM 1492 C C . PHE B 1 89 ? 7.594 10.664 -2.055 1 83.69 89 PHE B C 1
ATOM 1494 O O . PHE B 1 89 ? 7.078 11.352 -2.941 1 83.69 89 PHE B O 1
ATOM 1501 N N . SER B 1 90 ? 7.828 9.438 -2.182 1 87.62 90 SER B N 1
ATOM 1502 C CA . SER B 1 90 ? 7.57 8.742 -3.443 1 87.62 90 SER B CA 1
ATOM 1503 C C . SER B 1 90 ? 6.145 8.211 -3.496 1 87.62 90 SER B C 1
ATOM 1505 O O . SER B 1 90 ? 5.625 7.707 -2.496 1 87.62 90 SER B O 1
ATOM 1507 N N . PHE B 1 91 ? 5.551 8.516 -4.555 1 91.5 91 PHE B N 1
ATOM 1508 C CA . PHE B 1 91 ? 4.203 7.996 -4.762 1 91.5 91 PHE B CA 1
ATOM 1509 C C . PHE B 1 91 ? 4.129 7.176 -6.043 1 91.5 91 PHE B C 1
ATOM 1511 O O . PHE B 1 91 ? 4.781 7.504 -7.035 1 91.5 91 PHE B O 1
ATOM 1518 N N . ARG B 1 92 ? 3.32 6.207 -6.004 1 92.06 92 ARG B N 1
ATOM 1519 C CA . ARG B 1 92 ? 2.973 5.43 -7.188 1 92.06 92 ARG B CA 1
ATOM 1520 C C . ARG B 1 92 ? 1.465 5.41 -7.41 1 92.06 92 ARG B C 1
ATOM 1522 O O . ARG B 1 92 ? 0.699 5.164 -6.473 1 92.06 92 ARG B O 1
ATOM 1529 N N . TRP B 1 93 ? 1.151 5.676 -8.633 1 90.62 93 TRP B N 1
ATOM 1530 C CA . TRP B 1 93 ? -0.227 5.441 -9.055 1 90.62 93 TRP B CA 1
ATOM 1531 C C . TRP B 1 93 ? -0.413 4.008 -9.539 1 90.62 93 TRP B C 1
ATOM 1533 O O . TRP B 1 93 ? 0.379 3.508 -10.336 1 90.62 93 TRP B O 1
ATOM 1543 N N . LEU B 1 94 ? -1.435 3.426 -8.969 1 92.88 94 LEU B N 1
ATOM 1544 C CA . LEU B 1 94 ? -1.612 2.012 -9.281 1 92.88 94 LEU B CA 1
ATOM 1545 C C . LEU B 1 94 ? -2.943 1.774 -9.984 1 92.88 94 LEU B C 1
ATOM 1547 O O . LEU B 1 94 ? -3.984 2.262 -9.539 1 92.88 94 LEU B O 1
ATOM 1551 N N . ASN B 1 95 ? -2.861 1 -11.031 1 86.06 95 ASN B N 1
ATOM 1552 C CA . ASN B 1 95 ? -4.039 0.431 -11.68 1 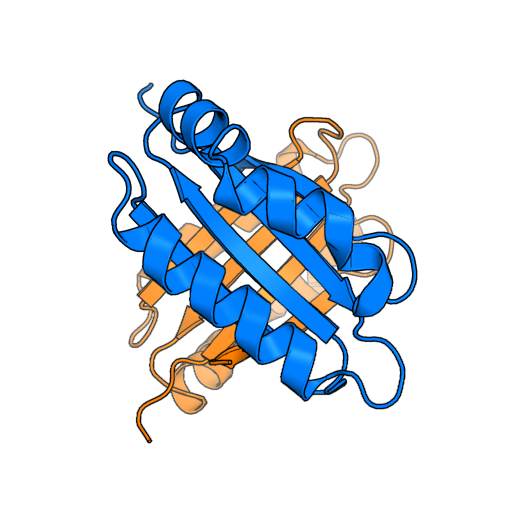86.06 95 ASN B CA 1
ATOM 1553 C C . ASN B 1 95 ? -4.355 -0.961 -11.141 1 86.06 95 ASN B C 1
ATOM 1555 O O . ASN B 1 95 ? -3.449 -1.72 -10.797 1 86.06 95 ASN B O 1
ATOM 1559 N N . ALA B 1 96 ? -5.656 -1.214 -11.047 1 81.19 96 ALA B N 1
ATOM 1560 C CA . ALA B 1 96 ? -5.984 -2.588 -10.672 1 81.19 96 ALA B CA 1
ATOM 1561 C C . ALA B 1 96 ? -5.371 -3.58 -11.664 1 81.19 96 ALA B C 1
ATOM 1563 O O . ALA B 1 96 ? -5.387 -3.35 -12.875 1 81.19 96 ALA B O 1
ATOM 1564 N N . ALA B 1 97 ? -4.738 -4.617 -11.062 1 74.06 97 ALA B N 1
ATOM 1565 C CA . ALA B 1 97 ? -4.121 -5.605 -11.945 1 74.06 97 ALA B CA 1
ATOM 1566 C C . ALA B 1 97 ? -5.16 -6.582 -12.484 1 74.06 97 ALA B C 1
ATOM 1568 O O . ALA B 1 97 ? -6.203 -6.797 -11.867 1 74.06 97 ALA B O 1
#

pLDDT: mean 93.01, std 7.71, range [39.91, 97.69]

Radius of gyration: 16.69 Å; Cα contacts (8 Å, |Δi|>4): 379; chains: 2; bounding box: 32×47×41 Å

Sequence (194 aa):
MSGTYTLVGIARAKTHRREALVSQLTTLRSRGLTEPGCLDYHVGQDAEDARVFVIYMVWDSKRALESHLNRPYMRDFHASRADFVEGDFSFRWLNAAMSGTYTLVGIARAKTHRREALVSQLTTLRSRGLTEPGCLDYHVGQDAEDARVFVIYMVWDSKRALESHLNRPYMRDFHASRADFVEGDFSFRWLNAA

Solvent-accessible surface area (backbone atoms only — not comparable to full-atom values): 10020 Å² total; per-residue (Å²): 133,85,54,50,33,30,41,41,32,44,37,32,34,28,92,93,23,41,68,59,38,50,53,52,51,52,48,49,36,60,54,47,57,71,38,77,47,44,74,44,58,45,52,25,28,31,71,89,40,83,43,33,35,39,37,42,36,32,15,58,27,67,68,37,46,52,54,52,63,65,31,69,68,45,48,53,44,66,75,46,41,72,78,25,34,43,77,72,73,46,70,41,49,24,35,72,103,134,88,54,51,33,30,41,39,30,44,37,31,33,27,90,93,22,40,68,59,38,49,53,52,52,52,50,49,35,60,54,49,57,70,39,77,49,43,75,43,58,45,53,26,28,30,70,88,40,82,42,33,35,39,38,40,34,32,15,59,28,67,67,37,44,53,53,52,64,64,32,69,68,46,47,52,44,66,73,47,39,72,78,25,34,42,77,71,74,46,69,43,49,26,36,72,103

Nearest PDB structures (foldseek):
  1x7v-assembly3_C  TM=9.269E-01  e=1.064E-09  Pseudomonas aeruginosa
  4zos-assembly1_C  TM=9.424E-01  e=3.860E-08  Yersinia enterocolitica subsp. enterocolitica 8081
  4dpo-assembly1_B  TM=9.268E-01  e=2.145E-08  Methanosarcina mazei Go1
  4hl9-assembly4_H  TM=9.089E-01  e=1.097E-07  Rhodospirillum rubrum ATCC 11170
  2gff-assembly1_A  TM=9.217E-01  e=1.010E-06  Yersinia pestis

InterPro domains:
  IPR007138 Antibiotic biosynthesis monooxygenase domain [PF03992] (11-79)
  IPR007138 Antibiotic biosynthesis monooxygenase domain [PS51725] (5-94)
  IPR011008 Dimeric alpha-beta barrel [SSF54909] (1-87)
  IPR050744 AI-2 Signaling Cycle Isomerase LsrG [PTHR33336] (4-95)

Organism: Cupriavidus necator (strain ATCC 17699 / DSM 428 / KCTC 22496 / NCIMB 10442 / H16 / Stanier 337) (NCBI:txid381666)

Secondary structure (DSSP, 8-state):
----EEEEEEEEEPTT-HHHHHHHHHHHHHHHTTSTTEEEEEEEEESS-TTEEEEEEEESSHHHHHHHHTSHHHHHHHHHGGGTEEEEEEEEEEEE-/----EEEEEEEEEPTT-HHHHHHHHHHHHHHHTTSTTEEEEEEEEESS-TTEEEEEEEESSHHHHHHHHTSHHHHHHHHHGGGTEEEEEEEEEEEE-

Foldseek 3Di:
DQWKKKKKKKFFWPDPLLVVVVVLQVVLQVVLVPFPFKPDWDKDADPVHRRMIMIMTIGSDPVSVVVSCPDPSNVVCVVCVVVTTDDDIDMDMDTDD/DQWKKKKKKKFFWPDPQLVVVVVLQVVLQVVLVPFPFKPDWDKDADPVHRRMIMIMTIGRDPVSVVVSCPDPSNVVCVVCVVVTTDDDIDMDMDTDD